Protein AF-A0AAV6MIR6-F1 (afdb_monomer)

Secondary structure (DSSP, 8-state):
-EEE-HHHHTTTS--SSPPPSS-EEEE----SSSSSPP----PPP-GGGGTTTHHHHHHHS--TTT--HHHHHHHHHHHTGGGGTTT--HHHHHHHHHHHHH-GGG-HHHHHHHTT-S--SSSEEEHHHHHHHHHHHHSSPPEEEEEE-TTT--EEEEEEE-EE-TTSSSEEPPPTTTT----SEEE-PPPPPPPHHHHHHHHHHHHHHHHHHHHHHHHHHHHHHHHHHHHHHHTTSS---------

Foldseek 3Di:
DKWWQLVQVCQPADWPDQGDQATADQFDADDPLALDGDQADADQDDCVLQVVVVVLCLVRVAPRHPRPSVVSLRCRCNRGVRVPPVPADSNRRSVLSSVQRPDPLNRLQVQCVVLVNHADAPDKDFPCSSQVSNCVSNVEGKAWAWDQRPPPRWTETTIIGFDAPSVSPHTYHRDPSRHNHDDRIGHYHGRDDDDPVVVVVVVVVVVVVVVVVVVVVVVVVVVVVVVVVVCVVVVPPDDDDDDDDDD

Mean predicted aligned error: 10.62 Å

Structure (mmCIF, N/CA/C/O backbone):
data_AF-A0AAV6MIR6-F1
#
_entry.id   AF-A0AAV6MIR6-F1
#
loop_
_atom_site.group_PDB
_atom_site.id
_atom_site.type_symbol
_atom_site.label_atom_id
_atom_site.label_alt_id
_atom_site.label_comp_id
_atom_site.label_asym_id
_atom_site.label_entity_id
_atom_site.label_seq_id
_atom_site.pdbx_PDB_ins_code
_atom_site.Cartn_x
_atom_site.Cartn_y
_atom_site.Cartn_z
_atom_site.occupancy
_atom_site.B_iso_or_equiv
_atom_site.auth_seq_id
_atom_site.auth_comp_id
_atom_site.auth_asym_id
_atom_site.auth_atom_id
_atom_site.pdbx_PDB_model_num
ATOM 1 N N . MET A 1 1 ? 4.783 -5.510 1.257 1.00 95.94 1 MET A N 1
ATOM 2 C CA . MET A 1 1 ? 3.791 -4.724 0.497 1.00 95.94 1 MET A CA 1
ATOM 3 C C . MET A 1 1 ? 3.127 -3.729 1.428 1.00 95.94 1 MET A C 1
ATOM 5 O O . MET A 1 1 ? 2.502 -4.158 2.390 1.00 95.94 1 MET A O 1
ATOM 9 N N . VAL A 1 2 ? 3.264 -2.434 1.160 1.00 97.75 2 VAL A N 1
ATOM 10 C CA . VAL A 1 2 ? 2.670 -1.349 1.952 1.00 97.75 2 VAL A CA 1
ATOM 11 C C . VAL A 1 2 ? 1.493 -0.765 1.185 1.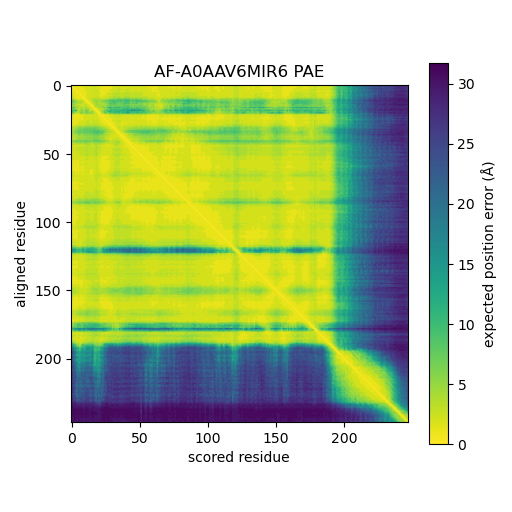00 97.75 2 VAL A C 1
ATOM 13 O O . VAL A 1 2 ? 1.642 -0.293 0.055 1.00 97.75 2 VAL A O 1
ATOM 16 N N . GLN A 1 3 ? 0.315 -0.810 1.800 1.00 98.12 3 GLN A N 1
ATOM 17 C CA . GLN A 1 3 ? -0.905 -0.228 1.259 1.00 98.12 3 GLN A CA 1
ATOM 18 C C . GLN A 1 3 ? -1.320 0.966 2.113 1.00 98.12 3 GLN A C 1
ATOM 20 O O . GLN A 1 3 ? -1.408 0.851 3.333 1.00 98.12 3 GLN A O 1
ATOM 25 N N . GLN A 1 4 ? -1.593 2.099 1.477 1.00 97.12 4 GLN A N 1
ATOM 26 C CA . GLN A 1 4 ? -1.990 3.342 2.132 1.00 97.12 4 GLN A CA 1
ATOM 27 C C . GLN A 1 4 ? -3.501 3.557 2.052 1.00 97.12 4 GLN A C 1
ATOM 29 O O . GLN A 1 4 ? -4.143 3.183 1.068 1.00 97.12 4 GLN A O 1
ATOM 34 N N . TRP A 1 5 ? -4.065 4.170 3.092 1.00 95.69 5 TRP A N 1
ATOM 35 C CA . TRP A 1 5 ? -5.453 4.616 3.134 1.00 95.69 5 TRP A CA 1
ATOM 36 C C . TRP A 1 5 ? -5.532 6.083 2.690 1.00 95.69 5 TRP A C 1
ATOM 38 O O . TRP A 1 5 ? -5.184 6.970 3.479 1.00 95.69 5 TRP A O 1
ATOM 48 N N . PRO A 1 6 ? -6.002 6.383 1.461 1.00 94.31 6 PRO A N 1
ATOM 49 C CA . PRO A 1 6 ? -5.895 7.726 0.895 1.00 94.31 6 PRO A CA 1
ATOM 50 C C . PRO A 1 6 ? -6.490 8.846 1.769 1.00 94.31 6 PRO A C 1
ATOM 52 O O . PRO A 1 6 ? -5.817 9.864 1.927 1.00 94.31 6 PRO A O 1
ATOM 55 N N . PRO A 1 7 ? -7.663 8.696 2.428 1.00 91.56 7 PRO A N 1
ATOM 56 C CA . PRO A 1 7 ? -8.171 9.726 3.342 1.00 91.56 7 PRO A CA 1
ATOM 57 C C . PRO A 1 7 ? -7.196 10.104 4.468 1.00 91.56 7 PRO A C 1
ATOM 59 O O . PRO A 1 7 ? -7.097 11.276 4.832 1.00 91.56 7 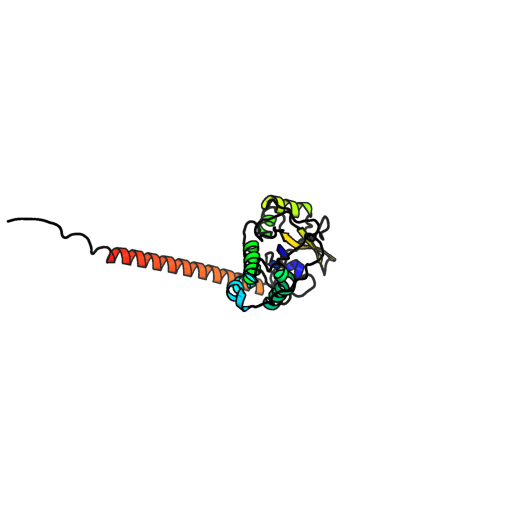PRO A O 1
ATOM 62 N N . ALA A 1 8 ? -6.447 9.135 5.002 1.00 92.62 8 ALA A N 1
ATOM 63 C CA . ALA A 1 8 ? -5.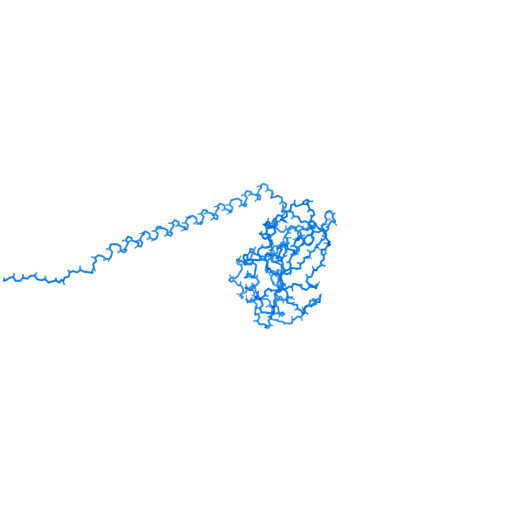440 9.384 6.029 1.00 92.62 8 ALA A CA 1
ATOM 64 C C . ALA A 1 8 ? -4.130 9.940 5.449 1.00 92.62 8 ALA A C 1
ATOM 66 O O . ALA A 1 8 ? -3.495 10.762 6.113 1.00 92.62 8 ALA A O 1
ATOM 67 N N . THR A 1 9 ? -3.737 9.557 4.227 1.00 93.31 9 THR A N 1
ATOM 68 C CA . THR A 1 9 ? -2.608 10.181 3.508 1.00 93.31 9 THR A CA 1
ATOM 69 C C . THR A 1 9 ? -2.867 11.668 3.255 1.00 93.31 9 THR A C 1
ATOM 71 O O . THR A 1 9 ? -1.988 12.501 3.453 1.00 93.31 9 THR A O 1
ATOM 74 N N . CYS A 1 10 ? -4.104 12.016 2.900 1.00 90.88 10 CYS A N 1
ATOM 75 C CA . CYS A 1 10 ? -4.551 13.384 2.630 1.00 90.88 10 CYS A CA 1
ATOM 76 C C . CYS A 1 10 ? -4.788 14.229 3.893 1.00 90.88 10 CYS A C 1
ATOM 78 O O . CYS A 1 10 ? -5.243 15.370 3.823 1.00 90.88 10 CYS A O 1
ATOM 80 N N . SER A 1 11 ? -4.528 13.691 5.083 1.00 87.56 11 SER A N 1
ATOM 81 C CA . SER A 1 11 ? -4.791 14.408 6.324 1.00 87.56 11 SER A CA 1
ATOM 82 C C . SER A 1 11 ? -3.835 15.592 6.503 1.00 87.56 11 SER A C 1
ATOM 84 O O . SER A 1 11 ? -2.696 15.422 6.933 1.00 87.56 11 SER A O 1
ATOM 86 N N . GLY A 1 12 ? -4.338 16.806 6.271 1.00 82.25 12 GLY A N 1
ATOM 87 C CA . GLY A 1 12 ? -3.571 18.050 6.423 1.00 82.25 12 GLY A CA 1
ATOM 88 C C . GLY A 1 12 ? -2.857 18.511 5.160 1.00 82.25 12 GLY A C 1
ATOM 89 O O . GLY A 1 12 ? -2.163 19.521 5.203 1.00 82.25 12 GLY A O 1
ATOM 90 N N . VAL A 1 13 ? -3.049 17.803 4.047 1.00 87.44 13 VAL A N 1
ATOM 91 C CA . VAL A 1 13 ? -2.518 18.166 2.733 1.00 87.44 13 VAL A CA 1
ATOM 92 C C . VAL A 1 13 ? -3.651 18.071 1.720 1.00 87.44 13 VAL A C 1
ATOM 94 O O . VAL A 1 13 ? -4.455 17.142 1.752 1.00 87.44 13 VAL A O 1
ATOM 97 N N . ARG A 1 14 ? -3.739 19.041 0.808 1.00 86.75 14 ARG A N 1
ATOM 98 C CA . ARG A 1 14 ? -4.711 18.972 -0.283 1.00 86.75 14 ARG A CA 1
ATOM 99 C C . ARG A 1 14 ? -4.284 17.879 -1.260 1.00 86.75 14 ARG A C 1
ATOM 101 O O . ARG A 1 14 ? -3.247 18.009 -1.898 1.00 86.75 14 ARG A O 1
ATOM 108 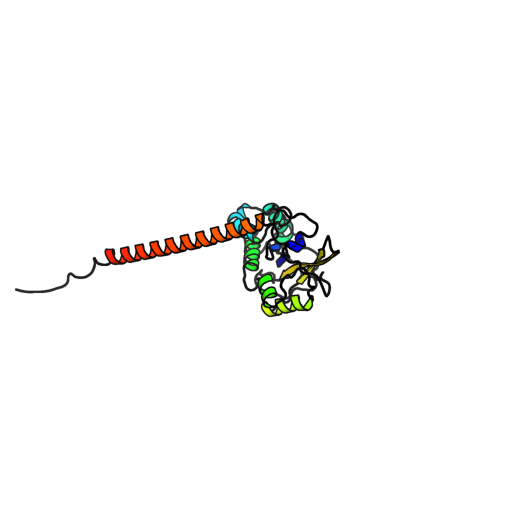N N . CYS A 1 15 ? -5.103 16.844 -1.384 1.00 89.75 15 CYS A N 1
ATOM 109 C CA . CYS A 1 15 ? -4.906 15.811 -2.390 1.00 89.75 15 CYS A CA 1
ATOM 110 C C . CYS A 1 15 ? -5.343 16.271 -3.778 1.00 89.75 15 CYS A C 1
ATOM 112 O O . CYS A 1 15 ? -6.251 17.097 -3.919 1.00 89.75 15 CYS A O 1
ATOM 114 N N . TYR A 1 16 ? -4.676 15.727 -4.795 1.00 89.12 16 TYR A N 1
ATOM 115 C CA . TYR A 1 16 ? -4.898 16.056 -6.201 1.00 89.12 16 TYR A CA 1
ATOM 116 C C . TYR A 1 16 ? -6.333 15.760 -6.647 1.00 89.12 16 TYR A C 1
ATOM 118 O O . TYR A 1 16 ? -6.957 16.558 -7.346 1.00 89.12 16 TYR A O 1
ATOM 126 N N . ALA A 1 17 ? -6.863 14.623 -6.203 1.00 84.75 17 ALA A N 1
ATOM 127 C CA . ALA A 1 17 ? -8.221 14.184 -6.469 1.00 84.75 17 ALA A CA 1
ATOM 128 C C . ALA A 1 17 ? -8.901 13.732 -5.176 1.00 84.75 17 ALA A C 1
ATOM 130 O O . ALA A 1 17 ? -8.260 13.562 -4.134 1.00 84.75 17 ALA A O 1
ATOM 131 N N . ASN A 1 18 ? -10.215 13.511 -5.255 1.00 81.88 18 ASN A N 1
ATOM 132 C CA . ASN A 1 18 ? -10.944 12.927 -4.141 1.00 81.88 18 ASN A CA 1
ATOM 133 C C . ASN A 1 18 ? -10.353 11.550 -3.801 1.00 81.88 18 ASN A C 1
ATOM 135 O O . ASN A 1 18 ? -10.206 10.721 -4.704 1.00 81.88 18 ASN A O 1
ATOM 139 N N . PRO A 1 19 ? -10.045 11.289 -2.519 1.00 79.56 19 PRO A N 1
ATOM 140 C CA . PRO A 1 19 ? -9.485 10.019 -2.087 1.00 79.56 19 PRO A CA 1
ATOM 141 C C . PRO A 1 19 ? -10.329 8.832 -2.560 1.00 79.56 19 PRO A C 1
ATOM 143 O O . PRO A 1 19 ? -11.565 8.852 -2.475 1.00 79.56 19 PRO A O 1
ATOM 146 N N . SER A 1 20 ? -9.651 7.798 -3.060 1.00 78.06 20 SER A N 1
ATOM 147 C CA . SER A 1 20 ? -10.290 6.548 -3.471 1.00 78.06 20 SER A CA 1
ATOM 148 C C . SER A 1 20 ? -10.937 5.851 -2.267 1.00 78.06 20 SER A C 1
ATOM 150 O O . SER A 1 20 ? -10.413 5.917 -1.154 1.00 78.06 20 SER A O 1
ATOM 152 N N . ALA A 1 21 ? -12.047 5.148 -2.499 1.00 81.25 21 ALA A N 1
ATOM 153 C CA . ALA A 1 21 ? -12.738 4.340 -1.492 1.00 81.25 21 ALA A CA 1
ATOM 154 C C . ALA A 1 21 ? -12.089 2.955 -1.284 1.00 81.25 21 ALA A C 1
ATOM 156 O O . ALA A 1 21 ? -12.770 1.993 -0.956 1.00 81.25 21 ALA A O 1
ATOM 157 N N . MET A 1 22 ? -10.786 2.831 -1.529 1.00 91.69 22 MET A N 1
ATOM 158 C CA . MET A 1 22 ? -10.011 1.609 -1.344 1.00 91.69 22 MET A CA 1
ATOM 159 C C . MET A 1 22 ? -8.585 1.949 -0.913 1.00 91.69 22 MET A C 1
ATOM 161 O O . MET A 1 22 ? -8.087 3.051 -1.164 1.00 91.69 22 MET A O 1
ATOM 165 N N . PHE A 1 23 ? -7.910 0.970 -0.314 1.00 96.38 23 PHE A N 1
ATOM 166 C CA . PHE A 1 23 ? -6.467 1.037 -0.127 1.00 96.38 23 PHE A CA 1
ATOM 167 C C . PHE A 1 23 ? -5.759 1.123 -1.483 1.00 96.38 23 PHE A C 1
ATOM 169 O O . PHE A 1 23 ? -6.093 0.390 -2.419 1.00 96.38 23 PHE A O 1
ATOM 176 N N . THR A 1 24 ? -4.769 1.998 -1.596 1.00 97.69 24 THR A N 1
ATOM 177 C CA . THR A 1 24 ? -3.889 2.071 -2.767 1.00 97.69 24 THR A CA 1
ATOM 178 C C . THR A 1 24 ? -2.491 1.610 -2.395 1.00 97.69 24 THR A C 1
ATOM 180 O O . THR A 1 24 ? -2.125 1.533 -1.224 1.00 97.69 24 THR A O 1
ATOM 183 N N . ILE A 1 25 ? -1.700 1.258 -3.397 1.00 98.69 25 ILE A N 1
ATOM 184 C CA . ILE A 1 25 ? -0.308 0.881 -3.201 1.00 98.69 25 ILE A CA 1
ATOM 185 C C . ILE A 1 25 ? 0.466 2.134 -2.768 1.00 98.69 25 ILE A C 1
ATOM 187 O O . ILE A 1 25 ? 0.323 3.201 -3.370 1.00 98.69 25 ILE A O 1
ATOM 191 N N . HIS A 1 26 ? 1.258 2.011 -1.702 1.00 98.19 26 HIS A N 1
ATOM 192 C CA . HIS A 1 26 ? 2.363 2.934 -1.453 1.00 98.19 26 HIS A CA 1
ATOM 193 C C . HIS A 1 26 ? 3.617 2.372 -2.110 1.00 98.19 26 HIS A C 1
ATOM 195 O O . HIS A 1 26 ? 4.157 3.011 -3.002 1.00 98.19 26 HIS A O 1
ATOM 201 N N . GLY A 1 27 ? 3.990 1.137 -1.760 1.00 98.00 27 GLY A N 1
ATOM 202 C CA . GLY A 1 27 ? 5.073 0.446 -2.441 1.00 98.00 27 GLY A CA 1
ATOM 203 C C . GLY A 1 27 ? 5.350 -0.970 -1.966 1.00 98.00 27 GLY A C 1
ATOM 204 O O . GLY A 1 27 ? 4.756 -1.483 -1.011 1.00 98.00 27 GLY A O 1
ATOM 205 N N . LEU A 1 28 ? 6.269 -1.624 -2.671 1.00 97.62 28 LEU A N 1
ATOM 206 C CA . LEU A 1 28 ? 6.826 -2.917 -2.297 1.00 97.62 28 LEU A CA 1
ATOM 207 C C . LEU A 1 28 ? 8.283 -2.708 -1.887 1.00 97.62 28 LEU A C 1
ATOM 209 O O . LEU A 1 28 ? 9.115 -2.353 -2.715 1.00 97.62 28 LEU A O 1
ATOM 213 N N . TRP A 1 29 ? 8.582 -2.884 -0.603 1.00 96.00 29 TRP A N 1
ATOM 214 C CA . TRP A 1 29 ? 9.883 -2.517 -0.046 1.00 96.00 29 TRP A CA 1
ATOM 215 C C . TRP A 1 29 ? 10.637 -3.766 0.412 1.00 96.00 29 TRP A C 1
ATOM 217 O O . TRP A 1 29 ? 10.203 -4.408 1.375 1.00 96.00 29 TRP A O 1
ATOM 227 N N . PRO A 1 30 ? 11.741 -4.134 -0.264 1.00 95.44 30 PRO A N 1
ATOM 228 C CA . PRO A 1 30 ? 12.668 -5.138 0.240 1.00 95.44 30 PRO A CA 1
ATOM 229 C C . PRO A 1 30 ? 13.188 -4.751 1.629 1.00 95.44 30 PRO A C 1
ATOM 231 O O . PRO A 1 30 ? 13.475 -3.585 1.900 1.00 95.44 30 PRO A O 1
ATOM 234 N N . SER A 1 31 ? 13.303 -5.733 2.519 1.00 92.88 31 SER A N 1
ATOM 235 C CA . SER A 1 31 ? 13.761 -5.538 3.894 1.00 92.88 31 SER A CA 1
ATOM 236 C C . SER A 1 31 ? 14.662 -6.693 4.307 1.00 92.88 31 SER A C 1
ATOM 238 O O . SER A 1 31 ? 14.436 -7.839 3.925 1.00 92.88 31 SER A O 1
ATOM 240 N N . ASN A 1 32 ? 15.657 -6.393 5.135 1.00 90.56 32 ASN A N 1
ATOM 241 C CA . ASN A 1 32 ? 16.484 -7.371 5.838 1.00 90.56 32 ASN A CA 1
ATOM 242 C C . ASN A 1 32 ? 15.950 -7.659 7.255 1.00 90.56 32 ASN A C 1
ATOM 244 O O . ASN A 1 32 ? 16.729 -7.935 8.163 1.00 90.56 32 ASN A O 1
ATOM 248 N N . TYR A 1 33 ? 14.630 -7.554 7.452 1.00 88.00 33 TYR A N 1
ATOM 249 C CA . TYR A 1 33 ? 13.968 -7.680 8.755 1.00 88.00 33 TYR A CA 1
ATOM 250 C C . TYR A 1 33 ? 14.475 -6.666 9.785 1.00 88.00 33 TYR A C 1
ATOM 252 O O . TYR A 1 33 ? 14.517 -6.957 10.976 1.00 88.00 33 TYR A O 1
ATOM 260 N N . SER A 1 34 ? 14.835 -5.469 9.326 1.00 86.81 34 SER A N 1
ATOM 261 C CA . SER A 1 34 ? 15.173 -4.336 10.180 1.00 86.81 34 SER A CA 1
ATOM 262 C C . SER A 1 34 ? 14.296 -3.127 9.860 1.00 86.81 34 SER A C 1
ATOM 264 O O . SER A 1 34 ? 13.574 -3.083 8.863 1.00 86.81 34 SER A O 1
ATOM 266 N N . ASN A 1 35 ? 14.369 -2.133 10.735 1.00 82.62 35 ASN A N 1
ATOM 267 C CA . ASN A 1 35 ? 13.780 -0.808 10.576 1.00 82.62 35 ASN A CA 1
ATOM 268 C C . ASN A 1 35 ? 14.667 0.154 9.759 1.00 82.62 35 ASN A C 1
ATOM 270 O O . ASN A 1 35 ? 14.325 1.329 9.633 1.00 82.62 35 ASN A O 1
ATOM 274 N N . ILE A 1 36 ? 15.787 -0.326 9.213 1.00 86.81 36 ILE A N 1
ATOM 275 C CA . ILE A 1 36 ? 16.692 0.453 8.369 1.00 86.81 36 ILE A CA 1
ATOM 276 C C . ILE A 1 36 ? 16.344 0.170 6.900 1.00 86.81 36 ILE A C 1
ATOM 278 O O . ILE A 1 36 ? 16.396 -0.989 6.480 1.00 86.81 36 ILE A O 1
ATOM 282 N N . PRO A 1 37 ? 15.988 1.196 6.104 1.00 87.94 37 PRO A N 1
ATOM 283 C CA . PRO A 1 37 ? 15.774 1.024 4.674 1.00 87.94 37 PRO A CA 1
ATOM 284 C C . PRO A 1 37 ? 17.036 0.513 3.978 1.00 87.94 37 PRO A C 1
ATOM 286 O O . PRO A 1 37 ? 18.143 0.976 4.259 1.00 87.94 37 PRO A O 1
ATOM 289 N N . LEU A 1 38 ? 16.865 -0.421 3.046 1.00 93.12 38 LEU A N 1
ATOM 290 C CA . LEU A 1 38 ? 17.952 -0.844 2.173 1.00 93.12 38 LEU A CA 1
ATOM 291 C C . LEU A 1 38 ? 18.266 0.265 1.163 1.00 93.12 38 LEU A C 1
ATOM 293 O O . LEU A 1 38 ? 17.363 0.935 0.668 1.00 93.12 38 LEU A O 1
ATOM 297 N N . VAL A 1 39 ? 19.551 0.434 0.858 1.00 93.75 39 VAL A N 1
ATOM 298 C CA . VAL A 1 39 ? 20.037 1.345 -0.182 1.00 93.75 39 VAL A CA 1
ATOM 299 C C . VAL A 1 39 ? 20.815 0.512 -1.185 1.00 93.75 39 VAL A C 1
ATOM 301 O O . VAL A 1 39 ? 21.820 -0.101 -0.827 1.00 93.75 39 VAL A O 1
ATOM 304 N N . CYS A 1 40 ? 20.349 0.478 -2.429 1.00 96.06 40 CYS A N 1
ATOM 305 C CA . CYS A 1 40 ? 20.933 -0.354 -3.474 1.00 96.06 40 CYS A CA 1
ATOM 306 C C . CYS A 1 40 ? 21.140 0.464 -4.743 1.00 96.06 40 CYS A C 1
ATOM 308 O O . CYS A 1 40 ? 20.281 1.252 -5.142 1.00 96.06 40 CYS A O 1
ATOM 310 N N . ALA A 1 41 ? 22.288 0.264 -5.385 1.00 95.06 41 ALA A N 1
ATOM 311 C CA . ALA A 1 41 ? 22.488 0.722 -6.750 1.00 95.06 41 ALA A CA 1
ATOM 312 C C . ALA A 1 41 ? 21.692 -0.178 -7.705 1.00 95.06 41 ALA A C 1
ATOM 314 O O . ALA A 1 41 ? 21.518 -1.366 -7.445 1.00 95.06 41 ALA A O 1
ATOM 315 N N . GLY A 1 42 ? 21.228 0.374 -8.819 1.00 94.81 42 GLY A N 1
ATOM 316 C CA . GLY A 1 42 ? 20.477 -0.377 -9.816 1.00 94.81 42 GLY A CA 1
ATOM 317 C C . GLY A 1 42 ? 20.218 0.452 -11.063 1.00 94.81 42 GLY A C 1
ATOM 318 O O . GLY A 1 42 ? 20.614 1.618 -11.146 1.00 94.81 42 GLY A O 1
ATOM 319 N N . GLN A 1 43 ? 19.561 -0.157 -12.047 1.00 96.00 43 GLN A N 1
ATOM 320 C CA . GLN A 1 43 ? 19.171 0.563 -13.255 1.00 96.00 43 GLN A CA 1
ATOM 321 C C . GLN A 1 43 ? 18.131 1.637 -12.913 1.00 96.00 43 GLN A C 1
ATOM 323 O O . GLN A 1 43 ? 17.190 1.354 -12.166 1.00 96.00 43 GLN A O 1
ATOM 328 N N . PRO A 1 44 ? 18.264 2.863 -13.448 1.00 97.31 44 PRO A N 1
ATOM 329 C CA . PRO A 1 44 ? 17.304 3.922 -13.180 1.00 97.31 44 PRO A CA 1
ATOM 330 C C . PRO A 1 44 ? 15.933 3.573 -13.758 1.00 97.31 44 PRO A C 1
ATOM 332 O O . PRO A 1 44 ? 15.828 2.862 -14.762 1.00 97.31 44 PRO A O 1
ATOM 335 N N . PHE A 1 45 ? 14.883 4.138 -13.160 1.00 98.62 45 PHE A N 1
ATOM 336 C CA . PHE A 1 45 ? 13.519 3.947 -13.642 1.00 98.62 45 PHE A CA 1
ATOM 337 C C . PHE A 1 45 ? 13.381 4.215 -15.147 1.00 98.62 45 PHE A C 1
ATOM 339 O O . PHE A 1 45 ? 13.727 5.296 -15.636 1.00 98.62 45 PHE A O 1
ATOM 346 N N . ASN A 1 46 ? 12.778 3.267 -15.862 1.00 98.62 46 ASN A N 1
ATOM 347 C CA . ASN A 1 46 ? 12.474 3.375 -17.283 1.00 98.62 46 ASN A CA 1
ATOM 348 C C . ASN A 1 46 ? 10.989 3.100 -17.549 1.00 98.62 46 ASN A C 1
ATOM 350 O O . ASN A 1 46 ? 10.561 1.946 -17.616 1.00 98.62 46 ASN A O 1
ATOM 354 N N . ARG A 1 47 ? 10.216 4.167 -17.793 1.00 98.31 47 ARG A N 1
ATOM 355 C CA . ARG A 1 47 ? 8.776 4.098 -18.098 1.00 98.31 47 ARG A CA 1
ATOM 356 C C . ARG A 1 47 ? 8.447 3.124 -19.236 1.00 98.31 47 ARG A C 1
ATOM 358 O O . ARG A 1 47 ? 7.402 2.482 -19.189 1.00 98.31 47 ARG A O 1
ATOM 365 N N . ALA A 1 48 ? 9.301 3.017 -20.256 1.00 98.62 48 ALA A N 1
ATOM 366 C CA . ALA A 1 48 ? 9.018 2.186 -21.425 1.00 98.62 48 ALA A CA 1
ATOM 367 C C . ALA A 1 48 ? 8.875 0.699 -21.060 1.00 98.62 48 ALA A C 1
ATOM 369 O O . ALA A 1 48 ? 8.045 0.010 -21.645 1.00 98.62 48 ALA A O 1
ATOM 370 N N . GLN A 1 49 ? 9.610 0.221 -20.050 1.00 98.50 49 GLN A N 1
ATOM 371 C CA . GLN A 1 49 ? 9.547 -1.181 -19.626 1.00 98.50 49 GLN A CA 1
ATOM 372 C C . GLN A 1 49 ? 8.227 -1.544 -18.937 1.00 98.50 49 GLN A C 1
ATOM 374 O O . GLN A 1 49 ? 7.864 -2.713 -18.915 1.00 98.50 49 GLN A O 1
ATOM 379 N N . ILE A 1 50 ? 7.502 -0.563 -18.391 1.00 98.50 50 ILE A N 1
ATOM 380 C CA . ILE A 1 50 ? 6.236 -0.777 -17.673 1.00 98.50 50 ILE A CA 1
ATOM 381 C C . ILE A 1 50 ? 5.022 -0.255 -18.447 1.00 98.50 50 ILE A C 1
ATOM 383 O O . ILE A 1 50 ? 3.935 -0.144 -17.884 1.00 98.50 50 ILE A O 1
ATOM 387 N N . ALA A 1 51 ? 5.187 0.094 -19.728 1.00 98.50 51 ALA A N 1
ATOM 388 C CA . ALA A 1 51 ? 4.147 0.739 -20.530 1.00 98.50 51 ALA A CA 1
ATOM 389 C C . ALA A 1 51 ? 2.824 -0.050 -20.543 1.00 98.50 51 ALA A C 1
ATOM 391 O O . ALA A 1 51 ? 1.750 0.544 -20.468 1.00 98.50 51 ALA A O 1
ATOM 392 N N . THR A 1 52 ? 2.904 -1.382 -20.560 1.00 98.44 52 THR A N 1
ATOM 393 C CA . THR A 1 52 ? 1.747 -2.291 -20.526 1.00 98.44 52 THR A CA 1
ATOM 394 C C . THR A 1 52 ? 1.015 -2.303 -19.180 1.00 98.44 52 THR A C 1
ATOM 396 O O . THR A 1 52 ? -0.166 -2.637 -19.135 1.00 98.44 52 THR A O 1
ATOM 399 N N . LEU A 1 53 ? 1.679 -1.905 -18.089 1.00 98.81 53 LEU A N 1
ATOM 400 C CA . LEU A 1 53 ? 1.128 -1.900 -16.728 1.00 98.81 53 LEU A CA 1
ATOM 401 C C . LEU A 1 53 ? 0.504 -0.559 -16.336 1.00 98.81 53 LEU A C 1
ATOM 403 O O . LEU A 1 53 ? -0.266 -0.501 -15.378 1.00 98.81 53 LEU A O 1
ATOM 407 N N . VAL A 1 54 ? 0.802 0.515 -17.077 1.00 98.56 54 VAL A N 1
ATOM 408 C CA . VAL A 1 54 ? 0.365 1.891 -16.775 1.00 98.56 54 VAL A CA 1
ATOM 409 C C . VAL A 1 54 ? -1.135 2.007 -16.464 1.00 98.56 54 VAL A C 1
ATOM 411 O O . VAL A 1 54 ? -1.459 2.691 -15.492 1.00 98.56 54 VAL A O 1
ATOM 414 N N . PRO A 1 55 ? -2.067 1.356 -17.194 1.00 98.38 55 PRO A N 1
ATOM 415 C CA . PRO A 1 55 ? -3.487 1.430 -16.850 1.00 98.38 55 PRO A CA 1
ATOM 416 C C . PRO A 1 55 ? -3.788 0.922 -15.433 1.00 98.38 55 PRO A C 1
ATOM 418 O O . PRO A 1 55 ? -4.478 1.600 -14.678 1.00 98.38 55 PRO A O 1
ATOM 421 N N . GLN A 1 56 ? -3.217 -0.221 -15.040 1.00 98.38 56 GLN A N 1
ATOM 422 C CA . GLN A 1 56 ? -3.412 -0.781 -13.699 1.00 98.38 56 GLN A CA 1
ATOM 423 C C . GLN A 1 56 ? -2.693 0.045 -12.630 1.00 98.38 56 GLN A C 1
ATOM 425 O O . GLN A 1 56 ? -3.247 0.275 -11.556 1.00 98.38 56 GLN A O 1
ATOM 430 N N . LEU A 1 57 ? -1.485 0.532 -12.924 1.00 98.56 57 LEU A N 1
ATOM 431 C CA . LEU A 1 57 ? -0.735 1.390 -12.007 1.00 98.56 57 LEU A CA 1
ATOM 432 C C . LEU A 1 57 ? -1.477 2.701 -11.724 1.00 98.56 57 LEU A C 1
ATOM 434 O O . LEU A 1 57 ? -1.516 3.136 -10.580 1.00 98.56 57 LEU A O 1
ATOM 438 N N . ASN A 1 58 ? -2.131 3.299 -12.723 1.00 97.50 58 ASN A N 1
ATOM 439 C CA . ASN A 1 58 ? -2.959 4.490 -12.515 1.00 97.50 58 ASN A CA 1
ATOM 440 C C . ASN A 1 58 ? -4.145 4.233 -11.576 1.00 97.50 58 ASN A C 1
ATOM 442 O O . ASN A 1 58 ? -4.524 5.123 -10.819 1.00 97.50 58 ASN A O 1
ATOM 446 N N . THR A 1 59 ? -4.734 3.036 -11.618 1.00 96.00 59 THR A N 1
ATOM 447 C CA . THR A 1 59 ? -5.864 2.666 -10.754 1.00 96.00 59 THR A CA 1
ATOM 448 C C . THR A 1 59 ? -5.415 2.326 -9.337 1.00 96.00 59 THR A C 1
ATOM 450 O O . THR A 1 59 ? -6.010 2.794 -8.368 1.00 96.00 59 THR A O 1
ATOM 453 N N . TYR A 1 60 ? -4.384 1.494 -9.206 1.00 97.88 60 TYR A N 1
ATOM 454 C CA . TYR A 1 60 ? -4.036 0.871 -7.931 1.00 97.88 60 TYR A CA 1
ATOM 455 C C . TYR A 1 60 ? -2.853 1.527 -7.224 1.00 97.88 60 TYR A C 1
ATOM 457 O O . TYR A 1 60 ? -2.784 1.461 -5.999 1.00 97.88 60 TYR A O 1
ATOM 465 N N . TRP A 1 61 ? -1.964 2.197 -7.958 1.00 98.31 61 TRP A N 1
ATOM 466 C CA . TRP A 1 61 ? -0.772 2.868 -7.435 1.00 98.31 61 TRP A CA 1
ATOM 467 C C . TRP A 1 61 ? -0.728 4.375 -7.774 1.00 98.31 61 TRP A C 1
ATOM 469 O O . TRP A 1 61 ? 0.285 4.860 -8.284 1.00 98.31 61 TRP A O 1
ATOM 479 N N . PRO A 1 62 ? -1.806 5.149 -7.536 1.00 97.38 62 PRO A N 1
ATOM 480 C CA . PRO A 1 62 ? -1.788 6.583 -7.789 1.00 97.38 62 PRO A CA 1
ATOM 481 C C . PRO A 1 62 ? -0.922 7.337 -6.772 1.00 97.38 62 PRO A C 1
ATOM 483 O O . PRO A 1 62 ? -0.871 6.990 -5.590 1.00 97.38 62 PRO A O 1
ATOM 486 N N . ASP A 1 63 ? -0.329 8.443 -7.216 1.00 97.12 63 ASP A N 1
ATOM 487 C CA . ASP A 1 63 ? 0.116 9.509 -6.326 1.00 97.12 63 ASP A CA 1
ATOM 488 C C . ASP A 1 63 ? -1.116 10.279 -5.842 1.00 97.12 63 ASP A C 1
ATOM 490 O O . ASP A 1 63 ? -1.670 11.131 -6.541 1.00 97.12 63 ASP A O 1
ATOM 494 N N . VAL A 1 64 ? -1.560 9.959 -4.630 1.00 94.75 64 VAL A N 1
ATOM 495 C CA . VAL A 1 64 ? -2.772 10.546 -4.051 1.00 94.75 64 VAL A CA 1
ATOM 496 C C . VAL A 1 64 ? -2.606 12.028 -3.703 1.00 94.75 64 VAL A C 1
ATOM 498 O O . VAL A 1 64 ? -3.600 12.753 -3.662 1.00 94.75 64 VAL A O 1
ATOM 501 N N . ILE A 1 65 ? -1.373 12.498 -3.483 1.00 93.94 65 ILE A N 1
ATOM 502 C CA . ILE A 1 65 ? -1.101 13.877 -3.067 1.00 93.94 65 ILE A CA 1
ATOM 503 C C . ILE A 1 65 ? -0.971 14.777 -4.291 1.00 93.94 65 ILE A C 1
ATOM 505 O O . ILE A 1 65 ? -1.728 15.737 -4.415 1.00 93.94 65 ILE A O 1
ATOM 509 N N . SER A 1 66 ? -0.028 14.482 -5.191 1.00 95.38 66 SER A N 1
ATOM 510 C CA . SER A 1 66 ? 0.309 15.382 -6.302 1.00 95.38 66 SER A CA 1
ATOM 511 C C . SER A 1 66 ? -0.364 15.016 -7.626 1.00 95.38 66 SER A C 1
ATOM 513 O O . SER A 1 66 ? -0.430 15.852 -8.526 1.00 95.38 66 SER A O 1
ATOM 515 N N . GLY A 1 67 ? -0.866 13.783 -7.761 1.00 95.19 67 GLY A N 1
ATOM 516 C CA . GLY A 1 67 ? -1.397 13.253 -9.019 1.00 95.19 67 GLY A CA 1
ATOM 517 C C . GLY A 1 67 ? -0.322 12.888 -10.047 1.00 95.19 67 GLY A C 1
ATOM 518 O O . GLY A 1 67 ? -0.644 12.390 -11.126 1.00 95.19 67 GLY A O 1
ATOM 519 N N . ASN A 1 68 ? 0.964 13.107 -9.744 1.00 97.56 68 ASN A N 1
ATOM 520 C CA . ASN A 1 68 ? 2.067 12.748 -10.629 1.00 97.56 68 ASN A CA 1
ATOM 521 C C . ASN A 1 68 ? 2.500 11.291 -10.414 1.00 97.56 68 ASN A C 1
ATOM 523 O O . ASN A 1 68 ? 3.564 11.000 -9.863 1.00 97.56 68 ASN A O 1
ATOM 527 N N . ASN A 1 69 ? 1.671 10.370 -10.906 1.00 98.06 69 ASN A N 1
ATOM 528 C CA . ASN A 1 69 ? 1.880 8.935 -10.731 1.00 98.06 69 ASN A CA 1
ATOM 529 C C . ASN A 1 69 ? 3.256 8.470 -11.238 1.00 98.06 69 ASN A C 1
ATOM 531 O O . ASN A 1 69 ? 3.936 7.713 -10.557 1.00 98.06 69 ASN A O 1
ATOM 535 N N . GLN A 1 70 ? 3.717 8.961 -12.395 1.00 98.44 70 GLN A N 1
ATOM 536 C CA . GLN A 1 70 ? 5.012 8.548 -12.948 1.00 98.44 70 GLN A CA 1
ATOM 537 C C . GLN A 1 70 ? 6.187 8.966 -12.058 1.00 98.44 70 GLN A C 1
ATOM 539 O O . GLN A 1 70 ? 7.128 8.189 -11.892 1.00 98.44 70 GLN A O 1
ATOM 544 N N . ARG A 1 71 ? 6.153 10.177 -11.485 1.00 98.50 71 ARG A N 1
ATOM 545 C CA . ARG A 1 71 ? 7.175 10.614 -10.525 1.00 98.50 71 ARG A CA 1
ATOM 546 C C . ARG A 1 71 ? 7.167 9.726 -9.284 1.00 98.50 71 ARG A C 1
ATOM 548 O O . ARG A 1 71 ? 8.238 9.389 -8.789 1.00 98.50 71 ARG A O 1
ATOM 555 N N . PHE A 1 72 ? 5.983 9.344 -8.816 1.00 98.62 72 PHE A N 1
ATOM 556 C CA . PHE A 1 72 ? 5.843 8.472 -7.658 1.00 98.62 72 PHE A CA 1
ATOM 557 C C . PHE A 1 72 ? 6.373 7.059 -7.935 1.00 98.62 72 PHE A C 1
ATOM 559 O O . PHE A 1 72 ? 7.228 6.584 -7.198 1.00 98.62 72 PHE A O 1
ATOM 566 N N . TRP A 1 73 ? 6.010 6.434 -9.059 1.00 98.81 73 TRP A N 1
ATOM 567 C CA . TRP A 1 73 ? 6.560 5.129 -9.456 1.00 98.81 73 TRP A CA 1
ATOM 568 C C . TRP A 1 73 ? 8.077 5.163 -9.635 1.00 98.81 73 TRP A C 1
ATOM 570 O O . TRP A 1 73 ? 8.765 4.231 -9.230 1.00 98.81 73 TRP A O 1
ATOM 580 N N . LYS A 1 74 ? 8.608 6.249 -10.215 1.00 98.75 74 LYS A N 1
ATOM 581 C CA . LYS A 1 74 ? 10.054 6.452 -10.330 1.00 98.75 74 LYS A CA 1
ATOM 582 C C . LYS A 1 74 ? 10.726 6.461 -8.958 1.00 98.75 74 LYS A C 1
ATOM 584 O O . LYS A 1 74 ? 11.739 5.793 -8.795 1.00 98.75 74 LYS A O 1
ATOM 589 N N . HIS A 1 75 ? 10.168 7.195 -7.997 1.00 98.31 75 HIS A N 1
ATOM 590 C CA . HIS A 1 75 ? 10.694 7.239 -6.635 1.00 98.31 75 HIS A CA 1
ATOM 591 C C . HIS A 1 75 ? 10.697 5.851 -5.986 1.00 98.31 75 HIS A C 1
ATOM 593 O O . HIS A 1 75 ? 11.741 5.412 -5.513 1.00 98.31 75 HIS A O 1
ATOM 599 N N . GLU A 1 76 ? 9.571 5.137 -6.040 1.00 98.62 76 GLU A N 1
ATOM 600 C CA . GLU A 1 76 ? 9.445 3.799 -5.450 1.00 98.62 76 GLU A CA 1
ATOM 601 C C . GLU A 1 76 ? 10.411 2.789 -6.088 1.00 98.62 76 GLU A C 1
ATOM 603 O O . GLU A 1 76 ? 11.037 1.993 -5.388 1.00 98.62 76 GLU A O 1
ATOM 608 N N . TRP A 1 77 ? 10.606 2.844 -7.409 1.00 98.62 77 TRP A N 1
ATOM 609 C CA . TRP A 1 77 ? 11.601 2.006 -8.075 1.00 98.62 77 TRP A CA 1
ATOM 610 C C . TRP A 1 77 ? 13.030 2.370 -7.662 1.00 98.62 77 TRP A C 1
ATOM 612 O O . TRP A 1 77 ? 13.761 1.503 -7.189 1.00 98.62 77 TRP A O 1
ATOM 622 N N . ASP A 1 78 ? 13.425 3.637 -7.808 1.00 98.12 78 ASP A N 1
ATOM 623 C CA . ASP A 1 78 ? 14.808 4.063 -7.572 1.00 98.12 78 ASP A CA 1
ATOM 624 C C . ASP A 1 78 ? 15.220 3.904 -6.094 1.00 98.12 78 ASP A C 1
ATOM 626 O O . ASP A 1 78 ? 16.391 3.671 -5.808 1.00 98.12 78 ASP A O 1
ATOM 630 N N . SER A 1 79 ? 14.278 4.054 -5.152 1.00 97.31 79 SER A N 1
ATOM 631 C CA . SER A 1 79 ? 14.536 3.964 -3.705 1.00 97.31 79 SER A CA 1
ATOM 632 C C . SER A 1 79 ? 14.334 2.568 -3.111 1.00 97.31 79 SER A C 1
ATOM 634 O O . SER A 1 79 ? 14.942 2.264 -2.087 1.00 97.31 79 SER A O 1
ATOM 636 N N . HIS A 1 80 ? 13.495 1.720 -3.714 1.00 97.50 80 HIS A N 1
ATOM 637 C CA . HIS A 1 80 ? 13.157 0.408 -3.149 1.00 97.50 80 HIS A CA 1
ATOM 638 C C . HIS A 1 80 ? 13.248 -0.731 -4.160 1.00 97.50 80 HIS A C 1
ATOM 640 O O . HIS A 1 80 ? 13.793 -1.788 -3.842 1.00 97.50 80 HIS A O 1
ATOM 646 N N . GLY A 1 81 ? 12.724 -0.537 -5.369 1.00 97.88 81 GLY A N 1
ATOM 647 C CA . GLY A 1 81 ? 12.695 -1.572 -6.402 1.00 97.88 81 GLY A CA 1
ATOM 648 C C . GLY A 1 81 ? 14.080 -2.068 -6.822 1.00 97.88 81 GLY A C 1
ATOM 649 O O . GLY A 1 81 ? 14.266 -3.277 -6.969 1.00 97.88 81 GLY A O 1
ATOM 650 N N . THR A 1 82 ? 15.075 -1.179 -6.901 1.00 98.12 82 THR A N 1
ATOM 651 C CA . THR A 1 82 ? 16.474 -1.542 -7.204 1.00 98.12 82 THR A CA 1
ATOM 652 C C . THR A 1 82 ? 17.059 -2.557 -6.220 1.00 98.12 82 THR A C 1
ATOM 654 O O . THR A 1 82 ? 17.876 -3.381 -6.610 1.00 98.12 82 THR A O 1
ATOM 657 N N . CYS A 1 83 ? 16.600 -2.580 -4.964 1.00 97.62 83 CYS A N 1
ATOM 658 C CA . CYS A 1 83 ? 17.023 -3.568 -3.968 1.00 97.62 83 CYS A CA 1
ATOM 659 C C . CYS A 1 83 ? 16.444 -4.973 -4.172 1.00 97.62 83 CYS A C 1
ATOM 661 O O . CYS A 1 83 ? 16.791 -5.890 -3.428 1.00 97.62 83 CYS A O 1
ATOM 663 N N . SER A 1 84 ?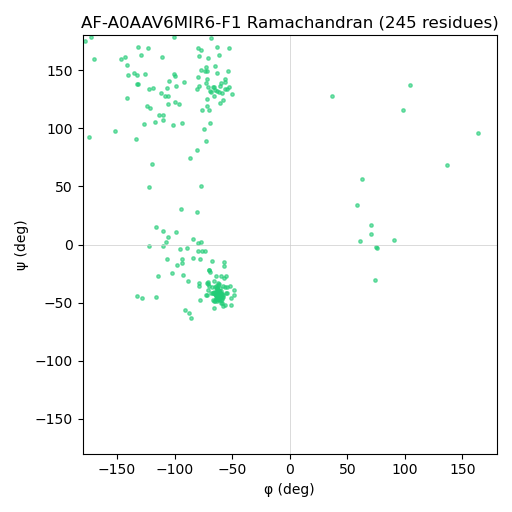 15.539 -5.145 -5.135 1.00 95.94 84 SER A N 1
ATOM 664 C CA . SER A 1 84 ? 14.981 -6.445 -5.512 1.00 95.94 84 SER A CA 1
ATOM 665 C C . SER A 1 84 ? 15.499 -6.965 -6.850 1.00 95.94 84 SER A C 1
ATOM 667 O O . SER A 1 84 ? 15.072 -8.042 -7.257 1.00 95.94 84 SER A O 1
ATOM 669 N N . ASP A 1 85 ? 16.406 -6.236 -7.511 1.00 95.06 85 ASP A N 1
ATOM 670 C CA . ASP A 1 85 ? 16.993 -6.605 -8.799 1.00 95.06 85 ASP A CA 1
ATOM 671 C C . ASP A 1 85 ? 18.478 -6.980 -8.632 1.00 95.06 85 ASP A C 1
ATOM 673 O O . ASP A 1 85 ? 19.308 -6.091 -8.416 1.00 95.06 85 ASP A O 1
ATOM 677 N N . PRO A 1 86 ? 18.852 -8.273 -8.723 1.00 93.38 86 PRO A N 1
ATOM 678 C CA . PRO A 1 86 ? 18.011 -9.458 -8.953 1.00 93.38 86 PRO A CA 1
ATOM 679 C C . PRO A 1 86 ? 17.264 -9.958 -7.690 1.00 93.38 86 PRO A C 1
ATOM 681 O O . PRO A 1 86 ? 17.682 -9.656 -6.569 1.00 93.38 86 PRO A O 1
ATOM 684 N N . PRO A 1 87 ? 16.205 -10.794 -7.834 1.00 93.75 87 PRO A N 1
ATOM 685 C CA . PRO A 1 87 ? 15.755 -11.453 -9.069 1.00 93.75 87 PRO A CA 1
ATOM 686 C C . PRO A 1 87 ? 14.640 -10.730 -9.842 1.00 93.75 87 PRO A C 1
ATOM 688 O O . PRO A 1 87 ? 14.250 -11.211 -10.903 1.00 93.75 87 PRO A O 1
ATOM 691 N N . PHE A 1 88 ? 14.102 -9.625 -9.329 1.00 97.00 88 PHE A N 1
ATOM 692 C CA . PHE A 1 88 ? 12.997 -8.896 -9.943 1.00 97.00 88 PHE A CA 1
ATOM 693 C C . PHE A 1 88 ? 13.511 -7.668 -10.682 1.00 97.00 88 PHE A C 1
ATOM 695 O O . PHE A 1 88 ? 13.756 -6.626 -10.079 1.00 97.00 88 PHE A O 1
ATOM 702 N N . ASN A 1 89 ? 13.585 -7.757 -12.008 1.00 97.88 89 ASN A N 1
ATOM 703 C CA . ASN A 1 89 ? 13.775 -6.558 -12.817 1.00 97.88 89 ASN A CA 1
ATOM 704 C C . ASN A 1 89 ? 12.575 -5.602 -12.668 1.00 97.88 89 ASN A C 1
ATOM 706 O O . ASN A 1 89 ? 11.518 -5.969 -12.145 1.00 97.88 89 ASN A O 1
ATOM 710 N N . GLN A 1 90 ? 12.702 -4.376 -13.179 1.00 98.56 90 GLN A N 1
ATOM 711 C CA . GLN A 1 90 ? 11.673 -3.343 -13.029 1.00 98.56 90 GLN A CA 1
ATOM 712 C C . GLN A 1 90 ? 10.266 -3.802 -13.437 1.00 98.56 90 GLN A C 1
ATOM 714 O O . GLN A 1 90 ? 9.309 -3.582 -12.695 1.00 98.56 90 GLN A O 1
ATOM 719 N N . LEU A 1 91 ? 10.117 -4.468 -14.587 1.00 98.62 91 LEU A N 1
ATOM 720 C CA . LEU A 1 91 ? 8.809 -4.962 -15.021 1.00 98.62 91 LEU A CA 1
ATOM 721 C C . LEU A 1 91 ? 8.237 -5.965 -14.009 1.00 98.62 91 LEU A C 1
ATOM 723 O O . LEU A 1 91 ? 7.069 -5.861 -13.632 1.00 98.62 91 LEU A O 1
ATOM 727 N N . GLN A 1 92 ? 9.056 -6.907 -13.541 1.00 98.50 92 GLN A N 1
ATOM 728 C CA . GLN A 1 92 ? 8.634 -7.922 -12.577 1.00 98.50 92 GLN A CA 1
ATOM 729 C C . GLN A 1 92 ? 8.305 -7.321 -11.206 1.00 98.50 92 GLN A C 1
ATOM 731 O O . GLN A 1 92 ? 7.341 -7.759 -10.583 1.00 98.50 92 GLN A O 1
ATOM 736 N N . TYR A 1 93 ? 9.036 -6.303 -10.751 1.00 98.62 93 TYR A N 1
ATOM 737 C CA . TYR A 1 93 ? 8.744 -5.576 -9.513 1.00 98.62 93 TYR A CA 1
ATOM 738 C C . TYR A 1 93 ? 7.338 -4.954 -9.533 1.00 98.62 93 TYR A C 1
ATOM 740 O O . TYR A 1 93 ? 6.516 -5.215 -8.644 1.00 98.62 93 TYR A O 1
ATOM 748 N N . PHE A 1 94 ? 7.018 -4.187 -10.582 1.00 98.75 94 PHE A N 1
ATOM 749 C CA . PHE A 1 94 ? 5.698 -3.565 -10.722 1.00 98.75 94 PHE A CA 1
ATOM 750 C C . PHE A 1 94 ? 4.593 -4.605 -10.936 1.00 98.75 94 PHE A C 1
ATOM 752 O O . PHE A 1 94 ? 3.538 -4.508 -10.307 1.00 98.75 94 PHE A O 1
ATOM 759 N N . GLN A 1 95 ? 4.833 -5.632 -11.759 1.00 98.62 95 GLN A N 1
ATOM 760 C CA . GLN A 1 95 ? 3.865 -6.707 -11.992 1.00 98.62 95 GLN A CA 1
ATOM 761 C C . GLN A 1 95 ? 3.563 -7.491 -10.707 1.00 98.62 95 GLN A C 1
ATOM 763 O O . GLN A 1 95 ? 2.402 -7.756 -10.412 1.00 98.62 95 GLN A O 1
ATOM 768 N N . THR A 1 96 ? 4.585 -7.834 -9.920 1.00 98.25 96 THR A N 1
ATOM 769 C CA . THR A 1 96 ? 4.430 -8.563 -8.649 1.00 98.25 96 THR A CA 1
ATOM 770 C C . THR A 1 96 ? 3.617 -7.739 -7.659 1.00 98.25 96 THR A C 1
ATOM 772 O O . THR A 1 96 ? 2.673 -8.236 -7.048 1.00 98.25 96 THR A O 1
ATOM 775 N N . THR A 1 97 ? 3.920 -6.446 -7.565 1.00 98.50 97 THR A N 1
ATOM 776 C CA . THR A 1 97 ? 3.198 -5.512 -6.698 1.00 98.50 97 THR A CA 1
ATOM 777 C C . THR A 1 97 ? 1.716 -5.395 -7.087 1.00 98.50 97 THR A C 1
ATOM 779 O O . THR A 1 97 ? 0.839 -5.450 -6.220 1.00 98.50 97 THR A O 1
ATOM 782 N N . LEU A 1 98 ? 1.415 -5.314 -8.389 1.00 98.69 98 LEU A N 1
ATOM 783 C CA . LEU A 1 98 ? 0.043 -5.320 -8.913 1.00 98.69 98 LEU A CA 1
ATOM 784 C C . LEU A 1 98 ? -0.676 -6.654 -8.678 1.00 98.69 98 LEU A C 1
ATOM 786 O O . LEU A 1 98 ? -1.845 -6.648 -8.292 1.00 98.69 98 LEU A O 1
ATOM 790 N N . ASN A 1 99 ? 0.008 -7.786 -8.854 1.00 98.06 99 ASN A N 1
ATOM 791 C CA . ASN A 1 99 ? -0.556 -9.113 -8.601 1.00 98.06 99 ASN A CA 1
ATOM 792 C C . ASN A 1 99 ? -0.955 -9.273 -7.130 1.00 98.06 99 ASN A C 1
ATOM 794 O O . ASN A 1 99 ? -2.032 -9.783 -6.836 1.00 98.06 99 ASN A O 1
ATOM 798 N N . ILE A 1 100 ? -0.124 -8.790 -6.200 1.00 97.94 100 ILE A N 1
ATOM 799 C CA . ILE A 1 100 ? -0.456 -8.788 -4.770 1.00 97.94 100 ILE A CA 1
ATOM 800 C C . ILE A 1 100 ? -1.674 -7.896 -4.516 1.00 97.94 100 ILE A C 1
ATOM 802 O O . ILE A 1 100 ? -2.618 -8.325 -3.858 1.00 97.94 100 ILE A O 1
ATOM 806 N N . ARG A 1 101 ? -1.684 -6.665 -5.044 1.00 97.56 101 ARG A N 1
ATOM 807 C CA . ARG A 1 101 ? -2.776 -5.714 -4.794 1.00 97.56 101 ARG A CA 1
ATOM 808 C C . ARG A 1 101 ? -4.117 -6.180 -5.357 1.00 97.56 101 ARG A C 1
ATOM 810 O O . ARG A 1 101 ? -5.146 -5.887 -4.756 1.00 97.56 101 ARG A O 1
ATOM 817 N N . THR A 1 102 ? -4.120 -6.843 -6.507 1.00 97.38 102 THR A N 1
ATOM 818 C CA . THR A 1 102 ? -5.351 -7.284 -7.186 1.00 97.38 102 THR A CA 1
ATOM 819 C C . THR A 1 102 ? -5.821 -8.672 -6.749 1.00 97.38 102 THR A C 1
ATOM 821 O O . THR A 1 102 ? -6.894 -9.108 -7.155 1.00 97.38 102 THR A O 1
ATOM 824 N N . ASN A 1 103 ? -5.072 -9.358 -5.882 1.00 97.31 103 ASN A N 1
ATOM 825 C CA . ASN A 1 103 ? -5.503 -10.620 -5.299 1.00 97.31 103 ASN A CA 1
ATOM 826 C C . ASN A 1 103 ? -6.629 -10.392 -4.275 1.00 97.3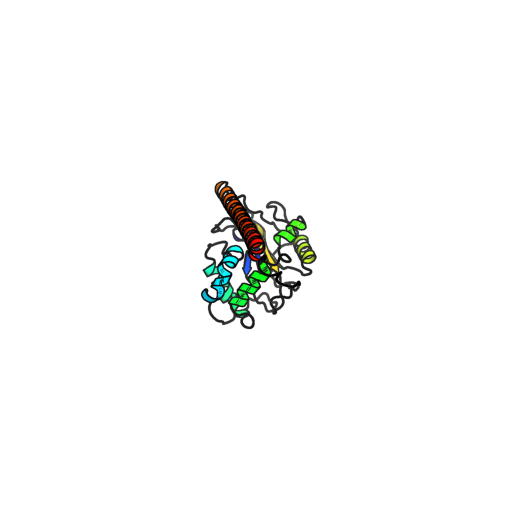1 103 ASN A C 1
ATOM 828 O O . ASN A 1 103 ? -6.429 -9.740 -3.250 1.00 97.31 103 ASN A O 1
ATOM 832 N N . HIS A 1 104 ? -7.799 -10.983 -4.525 1.00 96.00 104 HIS A N 1
ATOM 833 C CA . HIS A 1 104 ? -8.978 -10.865 -3.661 1.00 96.00 104 HIS A CA 1
ATOM 834 C C . HIS A 1 104 ? -8.757 -11.373 -2.229 1.00 96.00 104 HIS A C 1
ATOM 836 O O . HIS A 1 104 ? -9.370 -10.849 -1.303 1.00 96.00 104 HIS A O 1
ATOM 842 N N . ASN A 1 105 ? -7.838 -12.321 -2.020 1.00 96.44 105 ASN A N 1
ATOM 843 C CA . ASN A 1 105 ? -7.486 -12.802 -0.680 1.00 96.44 105 ASN A CA 1
ATOM 844 C C . ASN A 1 105 ? -6.764 -11.734 0.158 1.00 96.44 105 ASN A C 1
ATOM 846 O O . ASN A 1 105 ? -6.621 -11.896 1.367 1.00 96.44 105 ASN A O 1
ATOM 850 N N . TYR A 1 106 ? -6.291 -10.656 -0.474 1.00 96.88 106 TYR A N 1
ATOM 851 C CA . TYR A 1 106 ? -5.568 -9.551 0.155 1.00 96.88 106 TYR A CA 1
ATOM 852 C C . TYR A 1 106 ? -6.329 -8.220 0.055 1.00 96.88 106 TYR A C 1
ATOM 854 O O . TYR A 1 106 ? -5.745 -7.158 0.296 1.00 96.88 106 TYR A O 1
ATOM 862 N N . ASP A 1 107 ? -7.626 -8.249 -0.281 1.00 97.38 107 ASP A N 1
ATOM 863 C CA . ASP A 1 107 ? -8.480 -7.062 -0.240 1.00 97.38 107 ASP A CA 1
ATOM 864 C C . ASP A 1 107 ? -8.780 -6.678 1.216 1.00 97.38 107 ASP A C 1
ATOM 866 O O . ASP A 1 107 ? -9.752 -7.111 1.836 1.00 97.38 107 ASP A O 1
ATOM 870 N N . LEU A 1 108 ? -7.898 -5.847 1.770 1.00 97.50 108 LEU A N 1
ATOM 871 C CA . LEU A 1 108 ? -7.940 -5.413 3.162 1.00 97.50 108 LEU A CA 1
ATOM 872 C C . LEU A 1 108 ? -9.248 -4.712 3.530 1.00 97.50 108 LEU A C 1
ATOM 874 O O . LEU A 1 108 ? -9.731 -4.873 4.649 1.00 97.50 108 LEU A O 1
ATOM 878 N N . LEU A 1 109 ? -9.827 -3.935 2.610 1.00 95.69 109 LEU A N 1
ATOM 879 C CA . LEU A 1 109 ? -11.078 -3.243 2.891 1.00 95.69 109 LEU A CA 1
ATOM 880 C C . LEU A 1 109 ? -12.238 -4.240 2.933 1.00 95.69 109 LEU A C 1
ATOM 882 O O . LEU A 1 109 ? -13.049 -4.178 3.855 1.00 95.69 109 LEU A O 1
ATOM 886 N N . ALA A 1 110 ? -12.295 -5.183 1.990 1.00 96.44 110 ALA A N 1
ATOM 887 C CA . ALA A 1 110 ? -13.315 -6.229 1.989 1.00 96.44 110 ALA A CA 1
ATOM 888 C C . ALA A 1 110 ? -13.227 -7.127 3.236 1.00 96.44 110 ALA A C 1
ATOM 890 O O . ALA A 1 110 ? -14.249 -7.384 3.879 1.00 96.44 110 ALA A O 1
ATOM 891 N N . ILE A 1 111 ? -12.014 -7.540 3.625 1.00 97.62 111 ILE A N 1
ATOM 892 C CA . ILE A 1 111 ? -11.758 -8.325 4.844 1.00 97.62 111 ILE A CA 1
ATOM 893 C C . ILE A 1 111 ? -12.291 -7.589 6.076 1.00 97.62 111 ILE A C 1
ATOM 895 O O . ILE A 1 111 ? -13.072 -8.136 6.856 1.00 97.62 111 ILE A O 1
ATOM 899 N N . LEU A 1 112 ? -11.906 -6.323 6.240 1.00 96.50 112 LEU A N 1
ATOM 900 C CA . LEU A 1 112 ? -12.263 -5.546 7.424 1.00 96.50 112 LEU A CA 1
ATOM 901 C C . LEU A 1 112 ? -13.746 -5.160 7.443 1.00 96.50 112 LEU A C 1
ATOM 903 O O . LEU A 1 112 ? -14.351 -5.147 8.512 1.00 96.50 112 LEU A O 1
ATOM 907 N N . ASN A 1 113 ? -14.365 -4.916 6.287 1.00 94.38 113 ASN A N 1
ATOM 908 C CA . ASN A 1 113 ? -15.812 -4.715 6.191 1.00 94.38 113 ASN A CA 1
ATOM 909 C C . ASN A 1 113 ? -16.587 -5.976 6.587 1.00 94.38 113 ASN A C 1
ATOM 911 O O . ASN A 1 113 ? -17.541 -5.878 7.355 1.00 94.38 113 ASN A O 1
ATOM 915 N N . THR A 1 114 ? -16.149 -7.152 6.130 1.00 95.88 114 THR A N 1
ATOM 916 C CA . THR A 1 114 ? -16.772 -8.443 6.476 1.00 95.88 114 THR A CA 1
ATOM 917 C C . THR A 1 114 ? -16.714 -8.711 7.982 1.00 95.88 114 THR A C 1
ATOM 919 O O . THR A 1 114 ? -17.658 -9.247 8.554 1.00 95.88 114 THR A O 1
ATOM 922 N N . ALA A 1 115 ? -15.648 -8.264 8.649 1.00 95.56 115 ALA A N 1
ATOM 923 C CA . ALA A 1 115 ? -15.508 -8.334 10.102 1.00 95.56 115 ALA A CA 1
ATOM 924 C C . ALA A 1 115 ? -16.276 -7.233 10.874 1.00 95.56 115 ALA A C 1
ATOM 926 O O . ALA A 1 115 ? -16.157 -7.151 12.095 1.00 95.56 115 ALA A O 1
ATOM 927 N N . GLY A 1 116 ? -17.017 -6.341 10.201 1.00 93.25 116 GLY A N 1
ATOM 928 C CA . GLY A 1 116 ? -17.690 -5.197 10.839 1.00 93.25 116 GLY A CA 1
ATOM 929 C C . GLY A 1 116 ? -16.733 -4.095 11.328 1.00 93.25 116 GLY A C 1
ATOM 930 O O . GLY A 1 116 ? -17.095 -3.234 12.137 1.00 93.25 116 GLY A O 1
ATOM 931 N N . LEU A 1 117 ? -15.490 -4.108 10.845 1.00 92.88 117 LEU A N 1
ATOM 932 C CA . LEU A 1 117 ? -14.398 -3.233 11.272 1.00 92.88 117 LEU A CA 1
ATOM 933 C C . LEU A 1 117 ? -14.053 -2.128 10.267 1.00 92.88 117 LEU A C 1
ATOM 935 O O . LEU A 1 117 ? -13.094 -1.400 10.508 1.00 92.88 117 LEU A O 1
ATOM 939 N N . GLY A 1 118 ? -14.835 -1.972 9.196 1.00 88.69 118 GLY A N 1
ATOM 940 C CA . GLY A 1 118 ? -14.642 -0.964 8.148 1.00 88.69 118 GLY A CA 1
ATOM 941 C C . GLY A 1 118 ? -14.501 0.487 8.636 1.00 88.69 118 GLY A C 1
ATOM 942 O O . GLY A 1 118 ? -14.753 0.796 9.804 1.00 88.69 118 GLY A O 1
ATOM 943 N N . PRO A 1 119 ? -14.111 1.428 7.770 1.00 86.00 119 PRO A N 1
ATOM 944 C CA . PRO A 1 119 ? -13.983 2.826 8.162 1.00 86.00 119 PRO A CA 1
ATOM 945 C C . PRO A 1 119 ? -15.359 3.413 8.517 1.00 86.00 119 PRO A C 1
ATOM 947 O O . PRO A 1 119 ? -16.302 3.305 7.743 1.00 86.00 119 PRO A O 1
ATOM 950 N N . THR A 1 120 ? -15.492 4.027 9.696 1.00 72.00 120 THR A N 1
ATOM 951 C CA . THR A 1 120 ? -16.747 4.689 10.121 1.00 72.00 120 THR A CA 1
ATOM 952 C C . THR A 1 120 ? -16.560 6.166 10.462 1.00 72.00 120 THR A C 1
ATOM 954 O O . THR A 1 120 ? -17.516 6.836 10.839 1.00 72.00 120 THR A O 1
ATOM 957 N N . GLY A 1 121 ? -15.332 6.696 10.373 1.00 66.31 121 GLY A N 1
ATOM 958 C CA . GLY A 1 121 ? -15.020 8.118 10.553 1.00 66.31 121 GLY A CA 1
ATOM 959 C C . GLY A 1 121 ? -15.061 8.632 11.995 1.00 66.31 121 GLY A C 1
ATOM 960 O O . GLY A 1 121 ? -14.289 9.524 12.339 1.00 66.31 121 GLY A O 1
ATOM 961 N N . THR A 1 122 ? -15.906 8.058 12.850 1.00 65.75 122 THR A N 1
ATOM 962 C CA . THR A 1 122 ? -16.153 8.533 14.220 1.00 65.75 122 THR A CA 1
ATOM 963 C C . THR A 1 122 ? -15.704 7.552 15.298 1.00 65.75 122 THR A C 1
ATOM 965 O O . THR A 1 122 ? -15.333 7.987 16.390 1.00 65.75 122 THR A O 1
ATOM 968 N N . ASN A 1 123 ? -15.671 6.249 14.998 1.00 73.25 123 ASN A N 1
ATOM 969 C CA . ASN A 1 123 ? -15.347 5.231 15.992 1.00 73.25 123 ASN A CA 1
ATOM 970 C C . ASN A 1 123 ? -13.858 4.901 16.015 1.00 73.25 123 ASN A C 1
ATOM 972 O O . ASN A 1 123 ? -13.188 4.760 14.988 1.00 73.25 123 ASN A O 1
ATOM 976 N N . THR A 1 124 ? -13.359 4.719 17.229 1.00 89.25 124 THR A N 1
ATOM 977 C CA . THR A 1 124 ? -12.031 4.181 17.482 1.00 89.25 124 THR A CA 1
ATOM 978 C C . THR A 1 124 ? -12.013 2.682 17.180 1.00 89.25 124 THR A C 1
ATOM 980 O O . THR A 1 124 ? -12.944 1.952 17.524 1.00 89.25 124 THR A O 1
ATOM 983 N N . ARG A 1 125 ? -10.941 2.206 16.550 1.00 92.56 125 ARG A N 1
ATOM 984 C CA . ARG A 1 125 ? -10.666 0.792 16.292 1.00 92.56 125 ARG A CA 1
ATOM 985 C C . ARG A 1 125 ? -9.588 0.296 17.247 1.00 92.56 125 ARG A C 1
ATOM 987 O O . ARG A 1 125 ? -8.635 1.017 17.534 1.00 92.56 125 ARG A O 1
ATOM 994 N N . GLN A 1 126 ? -9.760 -0.931 17.734 1.00 95.38 126 GLN A N 1
ATOM 995 C CA . GLN A 1 126 ? -8.743 -1.619 18.528 1.00 95.38 126 GLN A CA 1
ATOM 996 C C . GLN A 1 126 ? -7.701 -2.217 17.585 1.00 95.38 126 GLN A C 1
ATOM 998 O O . GLN A 1 126 ? -8.069 -2.900 16.627 1.00 95.38 126 GLN A O 1
ATOM 1003 N N . TYR A 1 127 ? -6.420 -2.024 17.892 1.00 95.50 127 TYR A N 1
ATOM 1004 C CA . TYR A 1 127 ? -5.309 -2.614 17.144 1.00 95.50 127 TYR A CA 1
ATOM 1005 C C . TYR A 1 127 ? -5.494 -4.127 16.973 1.00 95.50 127 TYR A C 1
ATOM 1007 O O . TYR A 1 127 ? -5.515 -4.624 15.849 1.00 95.50 127 TYR A O 1
ATOM 1015 N N . GLY A 1 128 ? -5.728 -4.840 18.082 1.00 96.12 128 GLY A N 1
ATOM 1016 C CA . GLY A 1 128 ? -5.857 -6.300 18.076 1.00 96.12 128 GLY A CA 1
ATOM 1017 C C . GLY A 1 128 ? -7.058 -6.811 17.277 1.00 96.12 128 GLY A C 1
ATOM 1018 O O . GLY A 1 128 ? -6.997 -7.904 16.728 1.00 96.12 128 GLY A O 1
ATOM 1019 N N . ALA A 1 129 ? -8.125 -6.015 17.145 1.00 96.88 129 ALA A N 1
ATOM 1020 C CA . ALA A 1 129 ? -9.274 -6.391 16.325 1.00 96.88 129 ALA A CA 1
ATOM 1021 C C . ALA A 1 129 ? -8.951 -6.307 14.825 1.00 96.88 129 ALA A C 1
ATOM 1023 O O . ALA A 1 129 ? -9.288 -7.220 14.077 1.00 96.88 129 ALA A O 1
ATOM 1024 N N . ILE A 1 130 ? -8.274 -5.235 14.389 1.00 96.81 130 ILE A N 1
ATOM 1025 C CA . ILE A 1 130 ? -7.847 -5.070 12.990 1.00 96.81 130 ILE A CA 1
ATOM 1026 C C . ILE A 1 130 ? -6.809 -6.135 12.621 1.00 96.81 130 ILE A C 1
ATOM 1028 O O . ILE A 1 130 ? -6.962 -6.810 11.605 1.00 96.81 130 ILE A O 1
ATOM 1032 N N . GLU A 1 131 ? -5.783 -6.315 13.460 1.00 97.12 131 GLU A N 1
ATOM 1033 C CA . GLU A 1 131 ? -4.750 -7.336 13.258 1.00 97.12 131 GLU A CA 1
ATOM 1034 C C . GLU A 1 131 ? -5.367 -8.739 13.209 1.00 97.12 131 GLU A C 1
ATOM 1036 O O . GLU A 1 131 ? -5.139 -9.477 12.252 1.00 97.12 131 GLU A O 1
ATOM 1041 N N . GLY A 1 132 ? -6.203 -9.077 14.196 1.00 98.06 132 GLY A N 1
ATOM 1042 C CA . GLY A 1 132 ? -6.842 -10.385 14.302 1.00 98.06 132 GLY A CA 1
ATOM 1043 C C . GLY A 1 132 ? -7.771 -10.701 13.133 1.00 98.06 132 GLY A C 1
ATOM 1044 O O . GLY A 1 132 ? -7.746 -11.821 12.633 1.00 98.06 132 GLY A O 1
ATOM 1045 N N . ALA A 1 133 ? -8.546 -9.729 12.639 1.00 98.38 133 ALA A N 1
ATOM 1046 C CA . ALA A 1 133 ? -9.419 -9.935 11.483 1.00 98.38 133 ALA A CA 1
ATOM 1047 C C . ALA A 1 133 ? -8.626 -10.221 10.196 1.00 98.38 133 ALA A C 1
ATOM 1049 O O . ALA A 1 133 ? -8.972 -11.130 9.441 1.00 98.38 133 ALA A O 1
ATOM 1050 N N . ILE A 1 134 ? -7.532 -9.490 9.963 1.00 98.25 134 ILE A N 1
ATOM 1051 C CA . ILE A 1 134 ? -6.659 -9.732 8.806 1.00 98.25 134 ILE A CA 1
ATOM 1052 C C . ILE A 1 134 ? -5.929 -11.068 8.956 1.00 98.25 134 ILE A C 1
ATOM 1054 O O . ILE A 1 134 ? -5.842 -11.827 7.990 1.00 98.25 134 ILE A O 1
ATOM 1058 N N . GLN A 1 135 ? -5.442 -11.390 10.156 1.00 98.25 135 GLN A N 1
ATOM 1059 C CA . GLN A 1 135 ? -4.787 -12.667 10.417 1.00 98.25 135 GLN A CA 1
ATOM 1060 C C . GLN A 1 135 ? -5.751 -13.842 10.224 1.00 98.25 135 GLN A C 1
ATOM 1062 O O . GLN A 1 135 ? -5.364 -14.841 9.627 1.00 98.25 135 GLN A O 1
ATOM 1067 N N . ALA A 1 136 ? -7.004 -13.723 10.661 1.00 98.50 136 ALA A N 1
ATOM 1068 C CA . ALA A 1 136 ? -8.015 -14.756 10.460 1.00 98.50 136 ALA A CA 1
ATOM 1069 C C . ALA A 1 136 ? -8.314 -14.992 8.969 1.00 98.50 136 ALA A C 1
ATOM 1071 O O . ALA A 1 136 ? -8.484 -16.135 8.556 1.00 98.50 136 ALA A O 1
ATOM 1072 N N . ALA A 1 137 ? -8.341 -13.930 8.157 1.00 98.31 137 ALA A N 1
ATOM 1073 C CA . ALA A 1 137 ? -8.617 -14.036 6.724 1.00 98.31 137 ALA A CA 1
ATOM 1074 C C . ALA A 1 137 ? -7.412 -14.513 5.893 1.00 98.31 137 ALA A C 1
ATOM 1076 O O . ALA A 1 137 ? -7.582 -15.229 4.911 1.00 98.31 137 ALA A O 1
ATOM 1077 N N . THR A 1 138 ? -6.194 -14.109 6.265 1.00 98.06 138 THR A N 1
ATOM 1078 C CA . THR A 1 138 ? -4.978 -14.336 5.455 1.00 98.06 138 THR A CA 1
ATOM 1079 C C . THR A 1 138 ? -4.050 -15.414 6.017 1.00 98.06 138 THR A C 1
ATOM 1081 O O . THR A 1 138 ? -3.114 -15.844 5.346 1.00 98.06 138 THR A O 1
ATOM 1084 N N . GLY A 1 139 ? -4.271 -15.836 7.262 1.00 98.19 139 GLY A N 1
ATOM 1085 C CA . GLY A 1 139 ? -3.407 -16.748 8.007 1.00 98.19 139 GLY A CA 1
ATOM 1086 C C . GLY A 1 139 ? -2.125 -16.114 8.555 1.00 98.19 139 GLY A C 1
ATOM 1087 O O . GLY A 1 139 ? -1.368 -16.813 9.229 1.00 98.19 139 GLY A O 1
ATOM 1088 N N . LYS A 1 140 ? -1.857 -14.826 8.283 1.00 98.12 140 LYS A N 1
ATOM 1089 C CA . LYS A 1 140 ? -0.608 -14.136 8.649 1.00 98.12 140 LYS A CA 1
ATOM 1090 C C . LYS A 1 140 ? -0.849 -12.782 9.300 1.00 98.12 140 LYS A C 1
ATOM 1092 O O . LYS A 1 140 ? -1.794 -12.070 8.966 1.00 98.12 140 LYS A O 1
ATOM 1097 N N . LYS A 1 141 ? 0.025 -12.417 10.237 1.00 96.62 141 LYS A N 1
ATOM 1098 C CA . LYS A 1 141 ? -0.035 -11.135 10.940 1.00 96.62 141 LYS A CA 1
ATOM 1099 C C . LYS A 1 141 ? 0.378 -9.980 10.023 1.00 96.62 141 LYS A C 1
ATOM 1101 O O . LYS A 1 141 ? 1.486 -10.022 9.480 1.00 96.62 141 LYS A O 1
ATOM 1106 N N . PRO A 1 142 ? -0.461 -8.942 9.863 1.00 97.62 142 PRO A N 1
ATOM 1107 C CA . PRO A 1 142 ? -0.073 -7.716 9.175 1.00 97.62 142 PRO A CA 1
ATOM 1108 C C . PRO A 1 142 ? 0.761 -6.793 10.078 1.00 97.62 142 PRO A C 1
ATOM 1110 O O . PRO A 1 142 ? 0.819 -6.969 11.291 1.00 97.62 142 PRO A O 1
ATOM 1113 N N . GLY A 1 143 ? 1.348 -5.752 9.487 1.00 96.81 143 GLY A N 1
ATOM 1114 C CA . GLY A 1 143 ? 1.804 -4.557 10.206 1.00 96.81 143 GLY A CA 1
ATOM 1115 C C . GLY A 1 143 ? 0.790 -3.416 10.075 1.00 96.81 143 GLY A C 1
ATOM 1116 O O . GLY A 1 143 ? 0.173 -3.271 9.018 1.00 96.81 143 GLY A O 1
ATOM 1117 N N . LEU A 1 144 ? 0.618 -2.589 11.114 1.00 96.94 144 LEU A N 1
ATOM 1118 C CA . LEU A 1 144 ? -0.308 -1.444 11.105 1.00 96.94 144 LEU A CA 1
ATOM 1119 C C . LEU A 1 144 ? 0.416 -0.132 11.437 1.00 96.94 144 LEU A C 1
ATOM 1121 O O . LEU A 1 144 ? 0.911 0.052 12.557 1.00 96.94 144 LEU A O 1
ATOM 1125 N N . ARG A 1 145 ? 0.398 0.820 10.494 1.00 96.31 145 ARG A N 1
ATOM 1126 C CA . ARG A 1 145 ? 0.973 2.161 10.679 1.00 96.31 145 ARG A CA 1
ATOM 1127 C C . ARG A 1 145 ? -0.105 3.212 10.851 1.00 96.31 145 ARG A C 1
ATOM 1129 O O . ARG A 1 145 ? -1.050 3.306 10.068 1.00 96.31 145 ARG A O 1
ATOM 1136 N N . CYS A 1 146 ? 0.105 4.071 11.842 1.00 95.81 146 CYS A N 1
ATOM 1137 C CA . CYS A 1 146 ? -0.748 5.214 12.117 1.00 95.81 146 CYS A CA 1
ATOM 1138 C C . CYS A 1 146 ? 0.025 6.525 11.986 1.00 95.81 146 CYS A C 1
ATOM 1140 O O . CYS A 1 146 ? 1.110 6.688 12.557 1.00 95.81 146 CYS A O 1
ATOM 1142 N N . ASN A 1 147 ? -0.579 7.500 11.309 1.00 94.56 147 ASN A N 1
ATOM 1143 C CA . ASN A 1 147 ? -0.112 8.884 11.310 1.00 94.56 147 ASN A CA 1
ATOM 1144 C C . ASN A 1 147 ? -0.960 9.731 12.283 1.00 94.56 147 ASN A C 1
ATOM 1146 O O . ASN A 1 147 ? -1.836 9.219 12.989 1.00 94.56 147 ASN A O 1
ATOM 1150 N N . LYS A 1 148 ? -0.634 11.020 12.407 1.00 93.88 148 LYS A N 1
ATOM 1151 C CA . LYS A 1 148 ? -1.381 11.965 13.246 1.00 93.88 148 LYS A CA 1
ATOM 1152 C C . LYS A 1 148 ? -2.319 12.773 12.357 1.00 93.88 148 LYS A C 1
ATOM 1154 O O . LYS A 1 148 ? -1.852 13.449 11.444 1.00 93.88 148 LYS A O 1
ATOM 1159 N N . ASN A 1 149 ? -3.616 12.736 12.649 1.00 90.69 149 ASN A N 1
ATOM 1160 C CA . ASN A 1 149 ? -4.595 13.544 11.939 1.00 90.69 149 ASN A CA 1
ATOM 1161 C C . ASN A 1 149 ? -4.292 15.038 12.134 1.00 90.69 149 ASN A C 1
ATOM 1163 O O . ASN A 1 149 ? -4.069 15.492 13.260 1.00 90.69 149 ASN A O 1
ATOM 1167 N N . ALA A 1 150 ? -4.272 15.811 11.053 1.00 87.75 150 ALA A N 1
ATOM 1168 C CA . ALA A 1 150 ? -3.812 17.193 11.097 1.00 87.75 150 ALA A CA 1
ATOM 1169 C C . ALA A 1 150 ? -4.795 18.110 11.834 1.00 87.75 150 ALA A C 1
ATOM 1171 O O . ALA A 1 150 ? -4.353 19.040 12.511 1.00 87.75 150 ALA A O 1
ATOM 1172 N N . GLN A 1 151 ? -6.096 17.822 11.753 1.00 85.44 151 GLN A N 1
ATOM 1173 C CA . GLN A 1 151 ? -7.158 18.599 12.387 1.00 85.44 151 GLN A CA 1
ATOM 1174 C C . GLN A 1 151 ? -7.373 18.156 13.838 1.00 85.44 151 GLN A C 1
ATOM 1176 O O . GLN A 1 151 ? -7.111 18.911 14.768 1.00 85.44 151 GLN A O 1
ATOM 1181 N N . SER A 1 152 ? -7.781 16.903 14.045 1.00 87.88 152 SER A N 1
ATOM 1182 C CA . SER A 1 152 ? -8.149 16.370 15.366 1.00 87.88 152 SER A CA 1
ATOM 1183 C C . SER A 1 152 ? -6.960 16.012 16.256 1.00 87.88 152 SER A C 1
ATOM 1185 O O . SER A 1 152 ? -7.146 15.730 17.437 1.00 87.88 152 SER A O 1
ATOM 1187 N N . LYS A 1 153 ? -5.741 15.954 15.699 1.00 90.94 153 LYS A N 1
ATOM 1188 C CA . LYS A 1 153 ? -4.508 15.513 16.378 1.00 90.94 153 LYS A CA 1
ATOM 1189 C C . LYS A 1 153 ? -4.529 14.062 16.886 1.00 90.94 153 LYS A C 1
ATOM 1191 O O . LYS A 1 153 ? -3.535 13.628 17.471 1.00 90.94 153 LYS A O 1
ATOM 1196 N N . LYS A 1 154 ? -5.595 13.296 16.627 1.00 91.25 154 LYS A N 1
ATOM 1197 C CA . LYS A 1 154 ? -5.713 11.874 16.982 1.00 91.25 154 LYS A CA 1
ATOM 1198 C C . LYS A 1 154 ? -4.839 11.001 16.078 1.00 91.25 154 LYS A C 1
ATOM 1200 O O . LYS A 1 154 ? -4.563 11.356 14.932 1.00 91.25 154 LYS A O 1
ATOM 1205 N N . LYS A 1 155 ? -4.407 9.845 16.589 1.00 94.19 155 LYS A N 1
ATOM 1206 C CA . LYS A 1 155 ? -3.782 8.800 15.766 1.00 94.19 155 LYS A CA 1
ATOM 1207 C C . LYS A 1 155 ? -4.841 8.155 14.879 1.00 94.19 155 LYS A C 1
ATOM 1209 O O . LYS A 1 155 ? -5.931 7.848 15.362 1.00 94.19 155 LYS A O 1
ATOM 1214 N N . GLN A 1 156 ? -4.511 7.949 13.610 1.00 93.56 156 GLN A N 1
ATOM 1215 C CA . GLN A 1 156 ? -5.411 7.336 12.638 1.00 93.56 156 GLN A CA 1
ATOM 1216 C C . GLN A 1 156 ? -4.693 6.286 11.797 1.00 93.56 156 GLN A C 1
ATOM 1218 O O . GLN A 1 156 ? -3.504 6.453 11.515 1.00 93.56 156 GLN A O 1
ATOM 1223 N N . LEU A 1 157 ? -5.413 5.239 11.392 1.00 94.94 157 LEU A N 1
ATOM 1224 C CA . LEU A 1 157 ? -4.893 4.215 10.492 1.00 94.94 157 LEU A CA 1
ATOM 1225 C C . LEU A 1 157 ? -4.503 4.856 9.160 1.00 94.94 157 LEU A C 1
ATOM 1227 O O . LEU A 1 157 ? -5.326 5.498 8.508 1.00 94.94 157 LEU A O 1
ATOM 1231 N N . PHE A 1 158 ? -3.238 4.692 8.794 1.00 94.50 158 PHE A N 1
ATOM 1232 C CA . PHE A 1 158 ? -2.627 5.313 7.626 1.00 94.50 158 PHE A CA 1
ATOM 1233 C C . PHE A 1 158 ? -2.194 4.260 6.611 1.00 94.50 158 PHE A C 1
ATOM 1235 O O . PHE A 1 158 ? -2.508 4.401 5.432 1.00 94.50 158 PHE A O 1
ATOM 1242 N N . GLU A 1 159 ? -1.546 3.184 7.059 1.00 97.44 159 GLU A N 1
ATOM 1243 C CA . GLU A 1 159 ? -1.132 2.086 6.184 1.00 97.44 159 GLU A CA 1
ATOM 1244 C C . GLU A 1 159 ? -1.310 0.732 6.857 1.00 97.44 159 GLU A C 1
ATOM 1246 O O . GLU A 1 159 ? -1.235 0.601 8.083 1.00 97.44 159 GLU A O 1
ATOM 1251 N N . ILE A 1 160 ? -1.478 -0.284 6.019 1.00 98.00 160 ILE A N 1
ATOM 1252 C CA . ILE A 1 160 ? -1.420 -1.690 6.397 1.00 98.00 160 ILE A CA 1
ATOM 1253 C C . ILE A 1 160 ? -0.327 -2.353 5.560 1.00 98.00 160 ILE A C 1
ATOM 1255 O O . ILE A 1 160 ? -0.247 -2.157 4.342 1.00 98.00 160 ILE A O 1
ATOM 1259 N N . ILE A 1 161 ? 0.512 -3.148 6.217 1.00 97.88 161 ILE A N 1
ATOM 1260 C CA . ILE A 1 161 ? 1.601 -3.891 5.593 1.00 97.88 161 ILE A CA 1
ATOM 1261 C C . ILE A 1 161 ? 1.264 -5.377 5.580 1.00 97.88 161 ILE A C 1
ATOM 1263 O O . ILE A 1 161 ? 0.962 -5.965 6.615 1.00 97.88 161 ILE A O 1
ATOM 1267 N N . LEU A 1 162 ? 1.364 -5.982 4.398 1.00 97.75 162 LEU A N 1
ATOM 1268 C CA . LEU A 1 162 ? 1.409 -7.430 4.215 1.00 97.75 162 LEU A CA 1
ATOM 1269 C C . LEU A 1 162 ? 2.845 -7.830 3.873 1.00 97.75 162 LEU A C 1
ATOM 1271 O O . LEU A 1 162 ? 3.452 -7.250 2.961 1.00 97.75 162 LEU A O 1
ATOM 1275 N N . CYS A 1 163 ? 3.399 -8.792 4.605 1.00 97.50 163 CYS A N 1
ATOM 1276 C CA . CYS A 1 163 ? 4.784 -9.219 4.451 1.00 97.50 163 CYS A CA 1
ATOM 1277 C C . CYS A 1 163 ? 4.867 -10.484 3.605 1.00 97.50 163 CYS A C 1
ATOM 1279 O O . CYS A 1 163 ? 4.083 -11.413 3.767 1.00 97.50 163 CYS A O 1
ATOM 1281 N N . PHE A 1 164 ? 5.824 -10.501 2.685 1.00 97.00 164 PHE A N 1
ATOM 1282 C CA . PHE A 1 164 ? 6.058 -11.612 1.774 1.00 97.00 164 PHE A CA 1
ATOM 1283 C C . PHE A 1 164 ? 7.513 -12.048 1.902 1.00 97.00 164 PHE A C 1
ATOM 1285 O O . PHE A 1 164 ? 8.384 -11.216 2.161 1.00 97.00 164 PHE A O 1
ATOM 1292 N N . ASP A 1 165 ? 7.763 -13.342 1.731 1.00 95.88 165 ASP A N 1
ATOM 1293 C CA . ASP A 1 165 ? 9.116 -13.872 1.589 1.00 95.88 165 ASP A CA 1
ATOM 1294 C C . ASP A 1 165 ? 9.793 -13.272 0.339 1.00 95.88 165 ASP A C 1
ATOM 1296 O O . ASP A 1 165 ? 9.136 -12.750 -0.567 1.00 95.88 165 ASP A O 1
ATOM 1300 N N . LYS A 1 166 ? 11.121 -13.377 0.257 1.00 94.00 166 LYS A N 1
ATOM 1301 C CA . LYS A 1 166 ? 11.957 -12.850 -0.833 1.00 94.00 166 LYS A CA 1
ATOM 1302 C C . LYS A 1 166 ? 11.572 -13.368 -2.222 1.00 94.00 166 LYS A C 1
ATOM 1304 O O . LYS A 1 166 ? 12.010 -12.807 -3.218 1.00 94.00 166 LYS A O 1
ATOM 1309 N N . ASN A 1 167 ? 10.777 -14.436 -2.300 1.00 93.75 167 ASN A N 1
ATOM 1310 C CA . ASN A 1 167 ? 10.230 -14.952 -3.552 1.00 93.75 167 ASN A CA 1
ATOM 1311 C C . ASN A 1 167 ? 9.061 -14.115 -4.108 1.00 93.75 167 ASN A C 1
ATOM 1313 O O . ASN A 1 167 ? 8.580 -14.421 -5.193 1.00 93.75 167 ASN A O 1
ATOM 1317 N N . GLY A 1 168 ? 8.582 -13.098 -3.380 1.00 92.75 168 GLY A N 1
ATOM 1318 C CA . GLY A 1 168 ? 7.508 -12.201 -3.817 1.00 92.75 168 GLY A CA 1
ATOM 1319 C C . GLY A 1 168 ? 6.114 -12.838 -3.883 1.00 92.75 168 GLY A C 1
ATOM 1320 O O . GLY A 1 168 ? 5.194 -12.215 -4.408 1.00 92.75 168 GLY A O 1
ATOM 1321 N N . VAL A 1 169 ? 5.943 -14.062 -3.370 1.00 93.62 169 VAL A N 1
ATOM 1322 C CA . VAL A 1 169 ? 4.704 -14.855 -3.493 1.00 93.62 169 VAL A CA 1
ATOM 1323 C C . VAL A 1 169 ? 4.211 -15.366 -2.140 1.00 93.62 169 VAL A C 1
ATOM 1325 O O . VAL A 1 169 ? 3.023 -15.255 -1.838 1.00 93.62 169 VAL A O 1
ATOM 1328 N N . THR A 1 170 ? 5.097 -15.913 -1.309 1.00 97.06 170 THR A N 1
ATOM 1329 C CA . THR A 1 170 ? 4.713 -16.533 -0.035 1.00 97.06 170 THR A CA 1
ATOM 1330 C C . THR A 1 170 ? 4.410 -15.463 1.006 1.00 97.06 170 THR A C 1
ATOM 1332 O O . THR A 1 170 ? 5.312 -14.737 1.417 1.00 97.06 170 THR A O 1
ATOM 1335 N N . LEU A 1 171 ? 3.160 -15.382 1.465 1.00 97.81 171 LEU A N 1
ATOM 1336 C CA . LEU A 1 171 ? 2.783 -14.512 2.578 1.00 97.81 171 LEU A CA 1
ATOM 1337 C C . LEU A 1 171 ? 3.392 -15.039 3.890 1.00 97.81 171 LEU A C 1
ATOM 1339 O O . LEU A 1 171 ? 3.287 -16.226 4.211 1.00 97.81 171 LEU A O 1
ATOM 1343 N N . ILE A 1 172 ? 4.008 -14.149 4.661 1.00 97.56 172 ILE A N 1
ATOM 1344 C CA . ILE A 1 172 ? 4.640 -14.441 5.951 1.00 97.56 172 ILE A CA 1
ATOM 1345 C C . ILE A 1 172 ? 4.139 -13.467 7.014 1.00 97.56 172 ILE A C 1
ATOM 1347 O O . ILE A 1 172 ? 3.574 -12.419 6.701 1.00 97.56 172 ILE A O 1
ATOM 1351 N N . ASP A 1 173 ? 4.353 -13.811 8.282 1.00 96.94 173 ASP A N 1
ATOM 1352 C CA . ASP A 1 173 ? 4.049 -12.895 9.373 1.00 96.94 173 ASP A CA 1
ATOM 1353 C C . ASP A 1 173 ? 4.951 -11.667 9.276 1.00 96.94 173 ASP A C 1
ATOM 1355 O O . ASP A 1 173 ? 6.167 -11.772 9.083 1.00 96.94 173 ASP A O 1
ATOM 1359 N N . CYS A 1 174 ? 4.353 -10.488 9.408 1.00 95.50 174 CYS A N 1
ATOM 1360 C CA . CYS A 1 174 ? 5.126 -9.273 9.548 1.00 95.50 174 CYS A CA 1
ATOM 1361 C C . CYS A 1 174 ? 5.888 -9.273 10.874 1.00 95.50 174 CYS A C 1
ATOM 1363 O O . CYS A 1 174 ? 5.356 -9.611 11.931 1.00 95.50 174 CYS A O 1
ATOM 1365 N N . THR A 1 175 ? 7.156 -8.870 10.817 1.00 90.00 175 THR A N 1
ATOM 1366 C CA . THR A 1 175 ? 7.976 -8.701 12.017 1.00 90.00 175 THR A CA 1
ATOM 1367 C C . THR A 1 175 ? 7.610 -7.404 12.733 1.00 90.00 175 THR A C 1
ATOM 1369 O O . THR A 1 175 ? 6.982 -6.510 12.164 1.00 90.00 175 THR A O 1
ATOM 1372 N N . GLN A 1 176 ? 8.088 -7.244 13.968 1.00 83.81 176 GLN A N 1
ATOM 1373 C CA . GLN A 1 176 ? 7.927 -6.003 14.735 1.00 83.81 176 GLN A CA 1
ATOM 1374 C C . GLN A 1 176 ? 8.484 -4.749 14.030 1.00 83.81 176 GLN A C 1
ATOM 1376 O O . GLN A 1 176 ? 8.107 -3.626 14.359 1.00 83.81 176 GLN A O 1
ATOM 1381 N N . PHE A 1 177 ? 9.365 -4.932 13.041 1.00 81.12 177 PHE A N 1
ATOM 1382 C CA . PHE A 1 177 ? 9.968 -3.852 12.262 1.00 81.12 177 PHE A CA 1
ATOM 1383 C C . PHE A 1 177 ? 9.094 -3.383 11.093 1.00 81.12 177 PHE A C 1
ATOM 1385 O O . PHE A 1 177 ? 9.348 -2.315 10.538 1.00 81.12 177 PHE A O 1
ATOM 1392 N N . ALA A 1 178 ? 8.032 -4.118 10.748 1.00 80.38 178 ALA A N 1
ATOM 1393 C CA . ALA A 1 178 ? 7.068 -3.751 9.713 1.00 80.38 178 ALA A CA 1
ATOM 1394 C C . ALA A 1 178 ? 6.083 -2.668 10.197 1.00 80.38 178 ALA A C 1
ATOM 1396 O O . ALA A 1 178 ? 4.868 -2.800 10.073 1.00 80.38 178 ALA A O 1
ATOM 1397 N N . GLY A 1 179 ? 6.617 -1.582 10.761 1.00 67.38 179 GLY A N 1
ATOM 1398 C CA . GLY A 1 179 ? 5.869 -0.366 11.044 1.00 67.38 179 GLY A CA 1
ATOM 1399 C C . GLY A 1 179 ? 4.733 -0.531 12.050 1.00 67.38 179 GLY A C 1
ATOM 1400 O O . GLY A 1 179 ? 3.611 -0.144 11.759 1.00 67.38 179 GLY A O 1
ATOM 1401 N N . ILE A 1 180 ? 5.002 -1.023 13.257 1.00 78.06 180 ILE A N 1
ATOM 1402 C CA . ILE A 1 180 ? 4.016 -0.980 14.347 1.00 78.06 180 ILE A CA 1
ATOM 1403 C C . ILE A 1 180 ? 4.044 0.423 14.973 1.00 78.06 180 ILE A C 1
ATOM 1405 O O . ILE A 1 180 ? 4.722 0.670 15.966 1.00 78.06 180 ILE A O 1
ATOM 1409 N N . THR A 1 181 ? 3.358 1.386 14.350 1.00 90.56 181 THR A N 1
ATOM 1410 C CA . THR A 1 181 ? 3.293 2.781 14.852 1.00 90.56 181 THR A CA 1
ATOM 1411 C C . THR A 1 181 ? 1.918 3.172 15.387 1.00 90.56 181 THR A C 1
ATOM 1413 O O . THR A 1 181 ? 1.717 4.306 15.845 1.00 90.56 181 THR A O 1
ATOM 1416 N N . CYS A 1 182 ? 0.958 2.253 15.314 1.00 94.69 182 CYS A N 1
ATOM 1417 C CA . CYS A 1 182 ? -0.365 2.430 15.883 1.00 94.69 182 CYS A CA 1
ATOM 1418 C C . CYS A 1 182 ? -0.367 2.188 17.403 1.00 94.69 182 CYS A C 1
ATOM 1420 O O . CYS A 1 182 ? 0.226 1.217 17.867 1.00 94.69 182 CYS A O 1
ATOM 1422 N N . PRO A 1 183 ? -1.050 3.039 18.191 1.00 95.25 183 PRO A N 1
ATOM 1423 C CA . PRO A 1 183 ? -1.378 2.725 19.585 1.00 95.25 183 PRO A CA 1
ATOM 1424 C C . PRO A 1 183 ? -2.411 1.584 19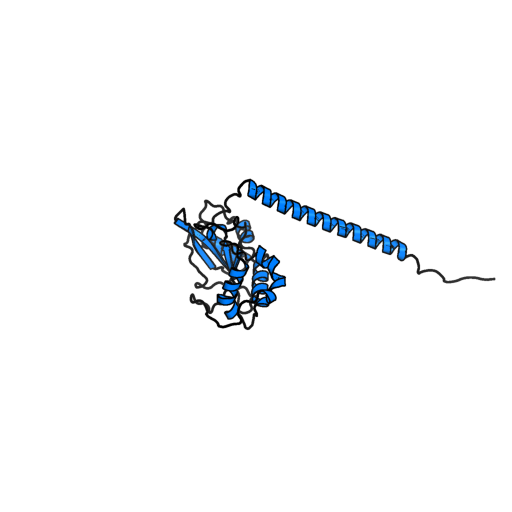.665 1.00 95.25 183 PRO A C 1
ATOM 1426 O O . PRO A 1 183 ? -2.944 1.150 18.643 1.00 95.25 183 PRO A O 1
ATOM 1429 N N . SER A 1 184 ? -2.773 1.161 20.883 1.00 95.31 184 SER A N 1
ATOM 1430 C CA . SER A 1 184 ? -3.838 0.167 21.112 1.00 95.31 184 SER A CA 1
ATOM 1431 C C . SER A 1 184 ? -5.179 0.557 20.480 1.00 95.31 184 SER A C 1
ATOM 1433 O O . SER A 1 184 ? -5.973 -0.313 20.129 1.00 95.31 184 SER A O 1
ATOM 1435 N N . GLN A 1 185 ? -5.412 1.861 20.317 1.00 94.94 185 GLN A N 1
ATOM 1436 C CA . GLN A 1 185 ? -6.650 2.445 19.829 1.00 94.94 185 GLN A CA 1
ATOM 1437 C C . GLN A 1 185 ? -6.403 3.633 18.900 1.00 94.94 185 GLN A C 1
ATOM 1439 O O . GLN A 1 185 ? -5.748 4.603 19.281 1.00 94.94 185 GLN A O 1
ATOM 1444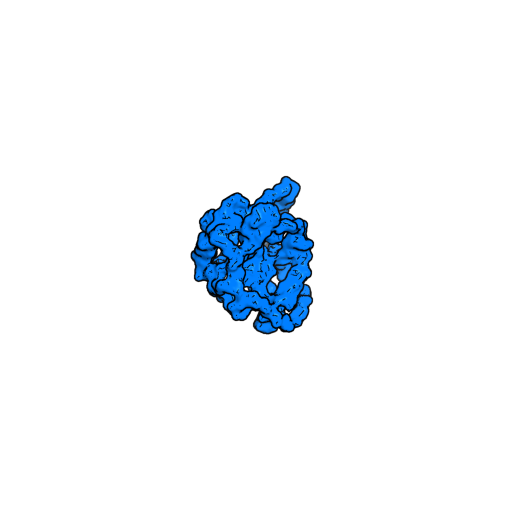 N N . PHE A 1 186 ? -6.973 3.600 17.699 1.00 94.44 186 PHE A N 1
ATOM 1445 C CA . PHE A 1 186 ? -6.812 4.656 16.696 1.00 94.44 186 PHE A CA 1
ATOM 1446 C C . PHE A 1 186 ? -8.100 4.898 15.909 1.00 94.44 186 PHE A C 1
ATOM 1448 O O . PHE A 1 186 ? -8.997 4.063 15.873 1.00 94.44 186 PHE A O 1
ATOM 1455 N N . VAL A 1 187 ? -8.199 6.056 15.264 1.00 92.44 187 VAL A N 1
ATOM 1456 C CA . VAL A 1 187 ? -9.325 6.390 14.383 1.00 92.44 187 VAL A CA 1
ATOM 1457 C C . VAL A 1 187 ? -9.126 5.732 13.020 1.00 92.44 187 VAL A C 1
ATOM 1459 O O . VAL A 1 187 ? -8.010 5.686 12.507 1.00 92.44 187 VAL A O 1
ATOM 1462 N N . TRP A 1 188 ? -10.201 5.277 12.384 1.00 90.75 188 TRP A N 1
ATOM 1463 C CA . TRP A 1 188 ? -10.170 4.962 10.959 1.00 90.75 188 TRP A CA 1
ATOM 1464 C C . TRP A 1 188 ? -11.139 5.875 10.214 1.00 90.75 188 TRP A C 1
ATOM 1466 O O . TRP A 1 188 ? -12.360 5.738 10.325 1.00 90.75 188 TRP A O 1
ATOM 1476 N N . LEU A 1 189 ? -10.567 6.853 9.504 1.00 86.31 189 LEU A N 1
ATOM 1477 C CA . LEU A 1 189 ? -11.334 7.842 8.758 1.00 86.31 189 LEU A CA 1
ATOM 1478 C C . LEU A 1 189 ? -12.152 7.182 7.654 1.00 86.31 189 LEU A C 1
ATOM 1480 O O . LEU A 1 189 ? -11.606 6.428 6.849 1.00 86.31 189 LEU A O 1
ATOM 1484 N N . ASP A 1 190 ? -13.426 7.545 7.585 1.00 83.19 190 ASP A N 1
ATOM 1485 C CA . ASP A 1 190 ? -14.238 7.319 6.399 1.00 83.19 190 ASP A CA 1
ATOM 1486 C C . ASP A 1 190 ? -13.797 8.246 5.259 1.00 83.19 190 ASP A C 1
ATOM 1488 O O . ASP A 1 190 ? -13.125 9.267 5.463 1.00 83.19 190 ASP A O 1
ATOM 1492 N N . ARG A 1 191 ? -14.171 7.874 4.039 1.00 74.62 191 ARG A N 1
ATOM 1493 C CA . ARG A 1 191 ? -14.117 8.758 2.888 1.00 74.62 191 ARG A CA 1
ATOM 1494 C C . ARG A 1 191 ? -14.978 9.982 3.203 1.00 74.62 191 ARG A C 1
ATOM 1496 O O . ARG A 1 191 ? -16.158 9.860 3.513 1.00 74.62 191 ARG A O 1
ATOM 1503 N N . GLN A 1 192 ? -14.395 11.176 3.110 1.00 63.44 192 GLN A N 1
ATOM 1504 C CA . GLN A 1 192 ? -15.190 12.405 3.134 1.00 63.44 192 GLN A CA 1
ATOM 1505 C C . GLN A 1 192 ? -16.258 12.310 2.028 1.00 63.44 192 GLN A C 1
ATOM 1507 O O . GLN A 1 192 ? -15.910 11.908 0.910 1.00 63.44 192 GLN A O 1
ATOM 1512 N N . PRO A 1 193 ? -17.533 12.640 2.306 1.00 56.44 193 PRO A N 1
ATOM 1513 C CA . PRO A 1 193 ? -18.568 12.578 1.291 1.00 56.44 193 PRO A CA 1
ATOM 1514 C C . PRO A 1 193 ? -18.159 13.447 0.104 1.00 56.44 193 PRO A C 1
ATOM 1516 O O . PRO A 1 193 ? -17.677 14.572 0.255 1.00 56.44 193 PRO A O 1
ATOM 1519 N N . LEU A 1 194 ? -18.322 12.888 -1.091 1.00 56.09 194 LEU A N 1
ATOM 1520 C CA . LEU A 1 194 ? -18.098 13.614 -2.329 1.00 56.09 194 LEU A CA 1
ATOM 1521 C C . LEU A 1 194 ? -18.970 14.868 -2.341 1.00 56.09 194 LEU A C 1
ATOM 1523 O O . LEU A 1 194 ? -20.137 14.825 -1.951 1.00 56.09 194 LEU A O 1
ATOM 1527 N N . SER A 1 195 ? -18.441 15.971 -2.873 1.00 57.31 195 SER A N 1
ATOM 1528 C CA . SER A 1 195 ? -19.321 17.059 -3.305 1.00 57.31 195 SER A CA 1
ATOM 1529 C C . SER A 1 195 ? -20.378 16.500 -4.270 1.00 57.31 195 SER A C 1
ATOM 1531 O O . SER A 1 195 ? -20.089 15.559 -5.015 1.00 57.31 195 SER A O 1
ATOM 1533 N N . LEU A 1 196 ? -21.579 17.088 -4.304 1.00 55.97 196 LEU A N 1
ATOM 1534 C CA . LEU A 1 196 ? -22.648 16.678 -5.230 1.00 55.97 196 LEU A CA 1
ATOM 1535 C C . LEU A 1 196 ? -22.142 16.544 -6.678 1.00 55.97 196 LEU A C 1
ATOM 1537 O O . LEU A 1 196 ? -22.480 15.590 -7.373 1.00 55.97 196 LEU A O 1
ATOM 1541 N N . VAL A 1 197 ? -21.259 17.448 -7.110 1.00 59.75 197 VAL A N 1
ATOM 1542 C CA . VAL A 1 197 ? -20.650 17.434 -8.448 1.00 59.75 197 VAL A CA 1
ATOM 1543 C C . VAL A 1 197 ? -19.785 16.190 -8.664 1.00 59.75 197 VAL A C 1
ATOM 1545 O O . VAL A 1 197 ? -19.893 15.522 -9.693 1.00 59.75 197 VAL A O 1
ATOM 1548 N N . SER A 1 198 ? -18.943 15.846 -7.689 1.00 60.38 198 SER A N 1
ATOM 1549 C CA . SER A 1 198 ? -18.077 14.668 -7.769 1.00 60.38 198 SER A CA 1
ATOM 1550 C C . SER A 1 198 ? -18.868 13.359 -7.664 1.00 60.38 198 SER A C 1
ATOM 1552 O O . SER A 1 198 ? -18.547 12.406 -8.370 1.00 60.38 198 SER A O 1
ATOM 1554 N N . ALA A 1 199 ? -19.929 13.325 -6.852 1.00 61.53 199 ALA A N 1
ATOM 1555 C CA . ALA A 1 199 ? -20.832 12.179 -6.745 1.00 61.53 199 ALA A CA 1
ATOM 1556 C C . ALA A 1 199 ? -21.558 11.907 -8.072 1.00 61.53 199 ALA A C 1
ATOM 1558 O O . ALA A 1 199 ? -21.594 10.771 -8.545 1.00 61.53 199 ALA A O 1
ATOM 1559 N N . VAL A 1 200 ? -22.069 12.959 -8.724 1.00 64.50 200 VAL A N 1
ATOM 1560 C CA . VAL A 1 200 ? -22.684 12.859 -10.057 1.00 64.50 200 VAL A CA 1
ATOM 1561 C C . VAL A 1 200 ? -21.663 12.401 -11.105 1.00 64.50 200 VAL A C 1
ATOM 1563 O O . VAL A 1 200 ? -22.006 11.612 -11.982 1.00 64.50 200 VAL A O 1
ATOM 1566 N N . GLY A 1 201 ? -20.407 12.850 -11.012 1.00 64.94 201 GLY A N 1
ATOM 1567 C CA . GLY A 1 201 ? -19.318 12.386 -11.878 1.00 64.94 201 GLY A CA 1
ATOM 1568 C C . GLY A 1 201 ? -19.032 10.886 -11.742 1.00 64.94 201 GLY A C 1
ATOM 1569 O O . GLY A 1 201 ? -18.964 10.184 -12.750 1.00 64.94 201 GLY A O 1
ATOM 1570 N N . GLU A 1 202 ? -18.924 10.372 -10.513 1.00 68.62 202 GLU A N 1
ATOM 1571 C CA . GLU A 1 202 ? -18.713 8.936 -10.268 1.00 68.62 202 GLU A CA 1
ATOM 1572 C C . GLU A 1 202 ? -19.903 8.087 -10.725 1.00 68.62 202 GLU A C 1
ATOM 1574 O O . GLU A 1 202 ? -19.706 7.061 -11.378 1.00 68.62 202 GLU A O 1
ATOM 1579 N N . LEU A 1 203 ? -21.136 8.541 -10.473 1.00 64.19 203 LEU A N 1
ATOM 1580 C CA . LEU A 1 203 ? -22.348 7.879 -10.965 1.00 64.19 203 LEU A CA 1
ATOM 1581 C C . LEU A 1 203 ? -22.386 7.823 -12.494 1.00 64.19 203 LEU A C 1
ATOM 1583 O O . LEU A 1 203 ? -22.677 6.768 -13.057 1.00 64.19 203 LEU A O 1
ATOM 1587 N N . LYS A 1 204 ? -22.046 8.925 -13.176 1.00 63.25 204 LYS A N 1
ATOM 1588 C CA . LYS A 1 204 ? -21.957 8.959 -14.643 1.00 63.25 204 LYS A CA 1
ATOM 1589 C C . LYS A 1 204 ? -20.905 7.984 -15.161 1.00 63.25 204 LYS A C 1
ATOM 1591 O O . LYS A 1 204 ? -21.208 7.213 -16.065 1.00 63.25 204 LYS A O 1
ATOM 1596 N N . ASN A 1 205 ? -19.707 7.970 -14.578 1.00 65.12 205 ASN A N 1
ATOM 1597 C CA . ASN A 1 205 ? -18.637 7.059 -14.996 1.00 65.12 205 ASN A CA 1
ATOM 1598 C C . ASN A 1 205 ? -19.015 5.589 -14.770 1.00 65.12 205 ASN A C 1
ATOM 1600 O O . ASN A 1 205 ? -18.786 4.756 -15.647 1.00 65.12 205 ASN A O 1
ATOM 1604 N N . SER A 1 206 ? -19.649 5.281 -13.636 1.00 71.44 206 SER A N 1
ATOM 1605 C CA . SER A 1 206 ? -20.166 3.944 -13.339 1.00 71.44 206 SER A CA 1
ATOM 1606 C C . SER A 1 206 ? -21.238 3.518 -14.349 1.00 71.44 206 SER A C 1
ATOM 1608 O O . SER A 1 206 ? -21.130 2.441 -14.936 1.00 71.44 206 SER A O 1
ATOM 1610 N N . LEU A 1 207 ? -22.215 4.384 -14.653 1.00 71.50 207 LEU A N 1
ATOM 1611 C CA . LEU A 1 207 ? -23.228 4.105 -15.678 1.00 71.50 207 LEU A CA 1
ATOM 1612 C C . LEU A 1 207 ? -22.604 3.886 -17.060 1.00 71.50 207 LEU A C 1
ATOM 1614 O O . LEU A 1 207 ? -22.978 2.946 -17.756 1.00 71.50 207 LEU A O 1
ATOM 1618 N N . VAL A 1 208 ? -21.648 4.726 -17.462 1.00 73.50 208 VAL A N 1
ATOM 1619 C CA . VAL A 1 208 ? -20.950 4.586 -18.750 1.00 73.50 208 VAL A CA 1
ATOM 1620 C C . VAL A 1 208 ? -20.233 3.241 -18.831 1.00 73.50 208 VAL A C 1
ATOM 1622 O O . VAL A 1 208 ? -20.316 2.565 -19.860 1.00 73.50 208 VAL A O 1
ATOM 1625 N N . HIS A 1 209 ? -19.579 2.815 -17.749 1.00 73.56 209 HIS A N 1
ATOM 1626 C CA . HIS A 1 209 ? -18.922 1.514 -17.679 1.00 73.56 209 HIS A CA 1
ATOM 1627 C C . HIS A 1 209 ? -19.932 0.359 -17.795 1.00 73.56 209 HIS A C 1
ATOM 1629 O O . HIS A 1 209 ? -19.748 -0.534 -18.620 1.00 73.56 209 HIS A O 1
ATOM 1635 N N . GLN A 1 210 ? -21.042 0.407 -17.050 1.00 76.06 210 GLN A N 1
ATOM 1636 C CA . GLN A 1 210 ? -22.104 -0.609 -17.105 1.00 76.06 210 GLN A CA 1
ATOM 1637 C C . GLN A 1 210 ? -22.757 -0.702 -18.494 1.00 76.06 210 GLN A C 1
ATOM 1639 O O . GLN A 1 210 ? -22.933 -1.793 -19.034 1.00 76.06 210 GLN A O 1
ATOM 1644 N N . VAL A 1 211 ? -23.050 0.438 -19.126 1.00 75.75 211 VAL A N 1
ATOM 1645 C CA . VAL A 1 211 ? -23.595 0.488 -20.493 1.00 75.75 211 VAL A CA 1
ATOM 1646 C C . VAL A 1 211 ? -22.587 -0.054 -21.508 1.00 75.75 211 VAL A C 1
ATOM 1648 O O . VAL A 1 211 ? -22.977 -0.732 -22.457 1.00 75.75 211 VAL A O 1
ATOM 1651 N N . SER A 1 212 ? -21.293 0.205 -21.314 1.00 82.62 212 SER A N 1
ATOM 1652 C CA . SER A 1 212 ? -20.234 -0.320 -22.185 1.00 82.62 212 SER A CA 1
ATOM 1653 C C . SER A 1 212 ? -20.116 -1.842 -22.079 1.00 82.62 212 SER A C 1
ATOM 1655 O O . SER A 1 212 ? -20.036 -2.512 -23.108 1.00 82.62 212 SER A O 1
ATOM 1657 N N . ILE A 1 213 ? -20.201 -2.399 -20.864 1.00 82.44 213 ILE A N 1
ATOM 1658 C CA . ILE A 1 213 ? -20.259 -3.852 -20.636 1.00 82.44 213 ILE A CA 1
ATOM 1659 C C . ILE A 1 213 ? -21.485 -4.453 -21.327 1.00 82.44 213 ILE A C 1
ATOM 1661 O O . ILE A 1 213 ? -21.365 -5.444 -22.047 1.00 82.44 213 ILE A O 1
ATOM 1665 N N . LEU A 1 214 ? -22.662 -3.847 -21.153 1.00 83.19 214 LEU A N 1
ATOM 1666 C CA . LEU A 1 214 ? -23.901 -4.365 -21.732 1.00 83.19 214 LEU A CA 1
ATOM 1667 C C . LEU A 1 214 ? -23.872 -4.342 -23.267 1.00 83.19 214 LEU A C 1
ATOM 1669 O O . LEU A 1 214 ? -24.277 -5.310 -23.909 1.00 83.19 214 LEU A O 1
ATOM 1673 N N . LYS A 1 215 ? -23.331 -3.272 -23.864 1.00 83.31 215 LYS A N 1
ATOM 1674 C CA . LYS A 1 215 ? -23.097 -3.192 -25.313 1.00 83.31 215 LYS A CA 1
ATOM 1675 C C . LYS A 1 215 ? -22.153 -4.290 -25.790 1.00 83.31 215 LYS A C 1
ATOM 1677 O O . LYS A 1 215 ? -22.439 -4.934 -26.795 1.00 83.31 215 LYS A O 1
ATOM 1682 N N . PHE A 1 216 ? -21.056 -4.520 -25.074 1.00 87.94 216 PHE A N 1
ATOM 1683 C CA . PHE A 1 216 ? -20.099 -5.567 -25.419 1.00 87.94 216 PHE A CA 1
ATOM 1684 C C . PHE A 1 216 ? -20.740 -6.961 -25.369 1.00 87.94 216 PHE A C 1
ATOM 1686 O O . PHE A 1 216 ? -20.646 -7.710 -26.339 1.00 87.94 216 PHE A O 1
ATOM 1693 N N . LEU A 1 217 ? -21.479 -7.272 -24.299 1.00 88.56 217 LEU A N 1
ATOM 1694 C CA . LEU A 1 217 ? -22.230 -8.525 -24.171 1.00 88.56 217 LEU A CA 1
ATOM 1695 C C . LEU A 1 217 ? -23.238 -8.707 -25.313 1.00 88.56 217 LEU A C 1
ATOM 1697 O O . LEU A 1 217 ? -23.319 -9.786 -25.898 1.00 88.56 217 LEU A O 1
ATOM 1701 N N . PHE A 1 218 ? -23.963 -7.649 -25.681 1.00 90.19 218 PHE A N 1
ATOM 1702 C CA . PHE A 1 218 ? -24.913 -7.692 -26.790 1.00 90.19 218 PHE A CA 1
ATOM 1703 C C . PHE A 1 218 ? -24.227 -7.960 -28.139 1.00 90.19 218 PHE A C 1
ATOM 1705 O O . PHE A 1 218 ? -24.694 -8.803 -28.907 1.00 90.19 218 PHE A O 1
ATOM 1712 N N . LEU A 1 219 ? -23.082 -7.319 -28.409 1.00 89.75 219 LEU A N 1
ATOM 1713 C CA . LEU A 1 219 ? -22.273 -7.618 -29.596 1.00 89.75 219 LEU A CA 1
ATOM 1714 C C . LEU A 1 219 ? -21.782 -9.072 -29.604 1.00 89.75 219 LEU A C 1
ATOM 1716 O O . LEU A 1 219 ? -21.848 -9.725 -30.645 1.00 89.75 219 LEU A O 1
ATOM 1720 N N . CYS A 1 220 ? -21.335 -9.607 -28.465 1.00 89.81 220 CYS A N 1
ATOM 1721 C CA . CYS A 1 220 ? -20.924 -11.008 -28.355 1.00 89.81 220 CYS A CA 1
ATOM 1722 C C . CYS A 1 220 ? -22.080 -11.975 -28.655 1.00 89.81 220 CYS A C 1
ATOM 1724 O O . CYS A 1 220 ? -21.882 -12.973 -29.355 1.00 89.81 220 CYS A O 1
ATOM 1726 N N . ILE A 1 221 ? -23.289 -11.673 -28.172 1.00 89.50 221 ILE A N 1
ATOM 1727 C CA . ILE A 1 221 ? -24.491 -12.474 -28.436 1.00 89.50 221 ILE A CA 1
ATOM 1728 C C . ILE A 1 221 ? -24.842 -12.431 -29.929 1.00 89.50 221 ILE A C 1
ATOM 1730 O O . ILE A 1 221 ? -25.007 -13.486 -30.542 1.00 89.50 221 ILE A O 1
ATOM 1734 N N . LEU A 1 222 ? -24.880 -11.245 -30.546 1.00 88.88 222 LEU A N 1
ATOM 1735 C CA . LEU A 1 222 ? -25.143 -11.094 -31.983 1.00 88.88 222 LEU A CA 1
ATOM 1736 C C . LEU A 1 222 ? -24.115 -11.839 -32.842 1.00 88.88 222 LEU A C 1
ATOM 1738 O O . LEU A 1 222 ? -24.482 -12.522 -33.803 1.00 88.88 222 LEU A O 1
ATOM 1742 N N . LEU A 1 223 ? -22.831 -11.751 -32.487 1.00 88.25 223 LEU A N 1
ATOM 1743 C CA . LEU A 1 223 ? -21.761 -12.457 -33.187 1.00 88.25 223 LEU A CA 1
ATOM 1744 C C . LEU A 1 223 ? -21.934 -13.978 -33.068 1.00 88.25 223 LEU A C 1
ATOM 1746 O O . LEU A 1 223 ? -21.838 -14.690 -34.067 1.00 88.25 223 LEU A O 1
ATOM 1750 N N . SER A 1 224 ? -22.270 -14.471 -31.874 1.00 85.44 224 SER A N 1
ATOM 1751 C CA . SER A 1 224 ? -22.524 -15.895 -31.618 1.00 85.44 224 SER A CA 1
ATOM 1752 C C . SER A 1 224 ? -23.727 -16.413 -32.411 1.00 85.44 224 SER A C 1
ATOM 1754 O O . SER A 1 224 ? -23.641 -17.463 -33.048 1.00 85.44 224 SER A O 1
ATOM 1756 N N . ILE A 1 225 ? -24.822 -15.648 -32.448 1.00 85.50 225 ILE A N 1
ATOM 1757 C CA . ILE A 1 225 ? -26.016 -15.954 -33.246 1.00 85.50 225 ILE A CA 1
ATOM 1758 C C . ILE A 1 225 ? -25.663 -15.991 -34.740 1.00 85.50 225 ILE A C 1
ATOM 1760 O O . ILE A 1 225 ? -26.010 -16.944 -35.437 1.00 85.50 225 ILE A O 1
ATOM 1764 N N . THR A 1 226 ? -24.902 -15.011 -35.232 1.00 83.00 226 THR A N 1
ATOM 1765 C CA . THR A 1 226 ? -24.465 -14.950 -36.638 1.00 83.00 226 THR A CA 1
ATOM 1766 C C . THR A 1 226 ? -23.586 -16.148 -37.011 1.00 83.00 226 THR A C 1
ATOM 1768 O O . THR A 1 226 ? -23.756 -16.734 -38.082 1.00 83.00 226 THR A O 1
ATOM 1771 N N . ILE A 1 227 ? -22.677 -16.563 -36.122 1.00 81.56 227 ILE A N 1
ATOM 1772 C CA . ILE A 1 227 ? -21.845 -17.763 -36.299 1.00 81.56 227 ILE A CA 1
ATOM 1773 C C . ILE A 1 227 ? -22.711 -19.030 -36.315 1.00 81.56 227 ILE A C 1
ATOM 1775 O O . ILE A 1 227 ? -22.495 -19.897 -37.163 1.00 81.56 227 ILE A O 1
ATOM 1779 N N . MET A 1 228 ? -23.707 -19.138 -35.429 1.00 78.31 228 MET A N 1
ATOM 1780 C CA . MET A 1 228 ? -24.648 -20.265 -35.401 1.00 78.31 228 MET A CA 1
ATOM 1781 C C . MET A 1 228 ? -25.460 -20.363 -36.697 1.00 78.31 228 MET A C 1
ATOM 1783 O O . MET A 1 228 ? -25.552 -21.445 -37.279 1.00 78.31 228 MET A O 1
ATOM 1787 N N . PHE A 1 229 ? -25.982 -19.243 -37.206 1.00 75.12 229 PHE A N 1
ATOM 1788 C CA . PHE A 1 229 ? -26.673 -19.213 -38.497 1.00 75.12 229 PHE A CA 1
ATOM 1789 C C . PHE A 1 229 ? -25.731 -19.559 -39.656 1.00 75.12 229 PHE A C 1
ATOM 1791 O O . PHE A 1 229 ? -26.081 -20.399 -40.483 1.00 75.12 229 PHE A O 1
ATOM 1798 N N . ARG A 1 230 ? -24.502 -19.022 -39.691 1.00 72.56 230 ARG A N 1
ATOM 1799 C CA . ARG A 1 230 ? -23.501 -19.411 -40.702 1.00 72.56 230 ARG A CA 1
ATOM 1800 C C . ARG A 1 230 ? -23.203 -20.909 -40.673 1.00 72.56 230 ARG A C 1
ATOM 1802 O O . ARG A 1 230 ? -23.200 -21.528 -41.732 1.00 72.56 230 ARG A O 1
ATOM 1809 N N . LYS A 1 231 ? -23.008 -21.513 -39.495 1.00 69.62 231 LYS A N 1
ATOM 1810 C CA . LYS A 1 231 ? -22.806 -22.968 -39.365 1.00 69.62 231 LYS A CA 1
ATOM 1811 C C . LYS A 1 231 ? -24.027 -23.767 -39.831 1.00 69.62 231 LYS A C 1
ATOM 1813 O O . LYS A 1 231 ? -23.853 -24.798 -40.471 1.00 69.62 231 LYS A O 1
ATOM 1818 N N . ARG A 1 232 ? -25.246 -23.283 -39.573 1.00 68.81 232 ARG A N 1
ATOM 1819 C CA . ARG A 1 232 ? -26.492 -23.951 -39.983 1.00 68.81 232 ARG A CA 1
ATOM 1820 C C . ARG A 1 232 ? -26.740 -23.903 -41.495 1.00 68.81 232 ARG A C 1
ATOM 1822 O O . ARG A 1 232 ? -27.254 -24.874 -42.032 1.00 68.81 232 ARG A O 1
ATOM 1829 N N . PHE A 1 233 ? -26.345 -22.823 -42.172 1.00 59.06 233 PHE A N 1
ATOM 1830 C CA . PHE A 1 233 ? -26.511 -22.667 -43.626 1.00 59.06 233 PHE A CA 1
ATOM 1831 C C . PHE A 1 233 ? -25.344 -23.228 -44.454 1.00 59.06 233 PHE A C 1
ATOM 1833 O O . PHE A 1 233 ? -25.564 -23.705 -45.563 1.00 59.06 233 PHE A O 1
ATOM 1840 N N . TYR A 1 234 ? -24.111 -23.211 -43.935 1.00 55.59 234 TYR A N 1
ATOM 1841 C CA . TYR A 1 234 ? -22.945 -23.778 -44.632 1.00 55.59 234 TYR A CA 1
ATOM 1842 C C . TYR A 1 234 ? -22.646 -25.239 -44.255 1.00 55.59 234 TYR A C 1
ATOM 1844 O O . TYR A 1 234 ? -21.884 -25.902 -44.956 1.00 55.59 234 TYR A O 1
ATOM 1852 N N . GLY A 1 235 ? -23.258 -25.775 -43.194 1.00 51.25 235 GLY A N 1
ATOM 1853 C CA . GLY A 1 235 ? -23.102 -27.171 -42.768 1.00 51.25 235 GLY A CA 1
ATOM 1854 C C . GLY A 1 235 ? -23.928 -28.196 -43.557 1.00 51.25 235 GLY A C 1
ATOM 1855 O O . GLY A 1 235 ? -23.761 -29.390 -43.341 1.00 51.25 235 GLY A O 1
ATOM 1856 N N . THR A 1 236 ? -24.803 -27.770 -44.474 1.00 51.12 236 THR A N 1
ATOM 1857 C CA . THR A 1 236 ? -25.748 -28.659 -45.188 1.00 51.12 236 THR A CA 1
ATOM 1858 C C . THR A 1 236 ? -25.292 -29.086 -46.591 1.00 51.12 236 THR A C 1
ATOM 1860 O O . THR A 1 236 ? -26.066 -29.683 -47.332 1.00 51.12 236 THR A O 1
ATOM 1863 N N . ARG A 1 237 ? -24.033 -28.836 -46.982 1.00 51.22 237 ARG A N 1
ATOM 1864 C CA . ARG A 1 237 ? -23.443 -29.350 -48.237 1.00 51.22 237 ARG A CA 1
ATOM 1865 C C . ARG A 1 237 ? -22.228 -30.240 -47.968 1.00 51.22 237 ARG A C 1
ATOM 1867 O O . ARG A 1 237 ? -21.106 -29.860 -48.280 1.00 51.22 237 ARG A O 1
ATOM 1874 N N . ARG A 1 238 ? -22.445 -31.422 -47.388 1.00 53.22 238 ARG A N 1
ATOM 1875 C CA . ARG A 1 238 ? -21.577 -32.612 -47.537 1.00 53.22 238 ARG A CA 1
ATOM 1876 C C . ARG A 1 238 ? -22.240 -33.803 -46.844 1.00 53.22 238 ARG A C 1
ATOM 1878 O O . ARG A 1 238 ? -22.064 -34.012 -45.652 1.00 53.22 238 ARG A O 1
ATOM 1885 N N . GLY A 1 239 ? -23.014 -34.573 -47.598 1.00 50.03 239 GLY A N 1
ATOM 1886 C CA . GLY A 1 239 ? -23.550 -35.847 -47.126 1.00 50.03 239 GLY A CA 1
ATOM 1887 C C . GLY A 1 239 ? -24.698 -36.328 -47.996 1.00 50.03 239 GLY A C 1
ATOM 1888 O O . GLY A 1 239 ? -25.825 -35.900 -47.790 1.00 50.03 239 GLY A O 1
ATOM 1889 N N . GLY A 1 240 ? -24.402 -37.202 -48.961 1.00 44.53 240 GLY A N 1
ATOM 1890 C CA . GLY A 1 240 ? -25.430 -37.978 -49.659 1.00 44.53 240 GLY A CA 1
ATOM 1891 C C . GLY A 1 240 ? -25.260 -38.072 -51.173 1.00 44.53 240 GLY A C 1
ATOM 1892 O O . GLY A 1 240 ? -26.078 -37.546 -51.912 1.00 44.53 240 GLY A O 1
ATOM 1893 N N . SER A 1 241 ? -24.229 -38.776 -51.643 1.00 44.78 241 SER A N 1
ATOM 1894 C CA . SER A 1 241 ? -24.307 -39.480 -52.930 1.00 44.78 241 SER A CA 1
ATOM 1895 C C . SER A 1 241 ? -23.758 -40.881 -52.716 1.00 44.78 241 SER A C 1
ATOM 1897 O O . SER A 1 241 ? -22.553 -41.109 -52.793 1.00 44.78 241 SER A O 1
ATOM 1899 N N . GLY A 1 242 ? -24.659 -41.796 -52.378 1.00 45.16 242 GLY A N 1
ATOM 1900 C CA . GLY A 1 242 ? -24.377 -43.209 -52.213 1.00 45.16 242 GLY A CA 1
ATOM 1901 C C . GLY A 1 242 ? -25.625 -44.031 -52.508 1.00 45.16 242 GLY A C 1
ATOM 1902 O O . GLY A 1 242 ? -26.453 -44.207 -51.626 1.00 45.16 242 GLY A O 1
ATOM 1903 N N . GLY A 1 243 ? -25.701 -44.545 -53.738 1.00 44.44 243 GLY A N 1
ATOM 1904 C CA . GLY A 1 243 ? -26.107 -45.930 -53.989 1.00 44.44 243 GLY A CA 1
ATOM 1905 C C . GLY A 1 243 ? -27.555 -46.235 -54.394 1.00 44.44 243 GLY A C 1
ATOM 1906 O O . GLY A 1 243 ? -28.455 -46.206 -53.565 1.00 44.44 243 GLY A O 1
ATOM 1907 N N . GLY A 1 244 ? -27.685 -46.748 -55.626 1.00 41.72 244 GLY A N 1
ATOM 1908 C CA . GLY A 1 244 ? -28.643 -47.798 -56.021 1.00 41.72 244 GLY A CA 1
ATOM 1909 C C . GLY A 1 244 ? -29.855 -47.303 -56.817 1.00 41.72 244 GLY A C 1
ATOM 1910 O O . GLY A 1 244 ? -30.443 -46.301 -56.445 1.00 41.72 244 GLY A O 1
ATOM 1911 N N . LYS A 1 245 ? -30.317 -47.956 -57.891 1.00 45.22 245 LYS A N 1
ATOM 1912 C CA . LYS A 1 245 ? -30.079 -49.309 -58.436 1.00 45.22 245 LYS A CA 1
ATOM 1913 C C . LYS A 1 245 ? -30.711 -49.404 -59.848 1.00 45.22 245 LYS A C 1
ATOM 1915 O O . LYS A 1 245 ? -31.604 -48.614 -60.117 1.00 45.22 245 LYS A O 1
ATOM 1920 N N . GLN A 1 246 ? -30.229 -50.379 -60.641 1.00 46.12 246 GLN A N 1
ATOM 1921 C CA . GLN A 1 246 ? -30.932 -51.334 -61.547 1.00 46.12 246 GLN A CA 1
ATOM 1922 C C . GLN A 1 246 ? -32.167 -50.808 -62.315 1.00 46.12 246 GLN A C 1
ATOM 1924 O O . GLN A 1 246 ? -33.084 -50.281 -61.703 1.00 46.12 246 GLN A O 1
ATOM 1929 N N . GLU A 1 247 ? -32.277 -50.942 -63.636 1.00 46.94 247 GLU A N 1
ATOM 1930 C CA . GLU A 1 247 ? -32.159 -52.148 -64.479 1.00 46.94 247 GLU A CA 1
ATOM 1931 C C . GLU A 1 247 ? -31.998 -51.733 -65.955 1.00 46.94 247 GLU A C 1
ATOM 1933 O O . GLU A 1 247 ? -32.530 -50.655 -66.315 1.00 46.94 247 GLU A O 1
#

Sequence (247 aa):
MVQQWPPATCSGVRCYANPSAMFTIHGLWPSNYSNIPLVCAGQPFNRAQIATLVPQLNTYWPDVISGNNQRFWKHEWDSHGTCSDPPFNQLQYFQTTLNIRTNHNYDLLAILNTAGLGPTGTNTRQYGAIEGAIQAATGKKPGLRCNKNAQSKKKQLFEIILCFDKNGVTLIDCTQFAGITCPSQFVWLDRQPLSLVSAVGELKNSLVHQVSILKFLFLCILLSITIMFRKRFYGTRRGGSGGGKQE

Organism: NCBI:txid37648

Solvent-accessible surface area (backbone atoms only — not comparable to full-atom values): 13979 Å² total; per-residue (Å²): 64,37,30,29,32,39,53,48,70,36,42,80,46,83,39,61,56,83,60,59,96,50,71,29,45,70,44,58,66,61,67,87,85,48,79,62,84,61,84,46,79,59,81,73,68,56,70,79,71,40,58,89,49,45,73,58,39,60,74,43,41,46,31,60,52,77,56,49,32,68,63,44,53,36,47,46,32,53,59,25,35,23,61,35,46,78,87,33,49,73,49,52,45,56,50,45,51,47,52,55,65,69,32,75,82,59,37,62,62,63,55,31,42,75,68,75,62,46,62,67,53,77,53,72,41,48,43,68,59,56,41,48,51,49,20,72,7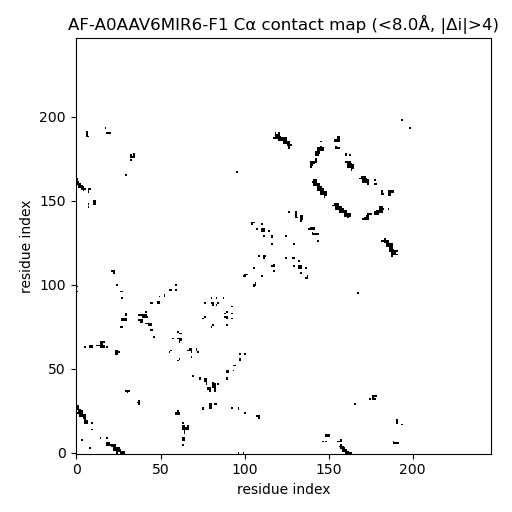3,61,76,32,42,51,19,43,28,35,47,63,33,59,84,83,62,44,49,23,54,25,33,45,30,50,32,55,44,96,82,70,69,51,76,36,62,38,56,86,48,46,45,70,55,50,59,71,60,28,34,31,66,36,74,76,80,64,55,72,69,55,45,52,49,52,53,50,54,50,50,52,51,54,52,51,52,52,52,50,54,48,52,52,49,52,51,50,51,52,50,51,52,51,50,64,69,65,64,74,80,78,87,87,89,80,87,88,78,89,133

pLDDT: mean 87.85, std 14.3, range [41.72, 98.81]

Radius of gyration: 25.29 Å; Cα contacts (8 Å, |Δi|>4): 363; chains: 1; bounding box: 55×71×86 Å

Nearest PDB structures (foldseek):
  1bk7-assembly1_A  TM=9.358E-01  e=2.949E-20  Momordica charantia
  1j1f-assembly1_A  TM=9.337E-01  e=4.259E-20  Momordica charantia
  1j1g-assembly1_A  TM=9.348E-01  e=6.954E-20  Momordica charantia
  1ucg-assembly2_B  TM=9.292E-01  e=2.369E-19  Momordica charantia
  1v9h-assembly1_A  TM=9.328E-01  e=5.587E-19  Momordica charantia

InterPro domains:
  IPR001568 Ribonuclease T2-like [PF00445] (1-174)
  IPR001568 Ribonuclease T2-like [PTHR11240] (1-186)
  IPR018188 Ribonuclease T2, His active site 1 [PS00530] (23-30)
  IPR033697 Ribonuclease T2, eukaryotic [cd01061] (1-188)